Protein AF-E1PK80-F1 (afdb_monomer_lite)

Radius of gyration: 18.37 Å; chains: 1; bounding box: 45×36×47 Å

Sequence (185 aa):
MLDMSANFFAYFYRATPDAKPILFTLIHCILLLIFLAFFITGLLYCRKLSHKYTVDKQAKVIRRIDGVTNAVLLSVIIFLYTWYIYIGQFHDALPIYHCRFATIIFVILFALQRLNVYKKIRALEQWSVTVGSVGTWMAFVVPQPDNFLFPHVTNYTYVIGHLALLSIVFVYYSNGLVDQISVIG

Organism: Mageeibacillus indolicus (strain UPII9-5) (NCBI:txid699246)

Structure (mmCIF, N/CA/C/O backbone):
data_AF-E1PK80-F1
#
_entry.id   AF-E1PK80-F1
#
loop_
_atom_site.group_PDB
_atom_site.id
_atom_site.type_symbol
_atom_site.label_atom_id
_atom_site.label_alt_id
_atom_site.label_comp_id
_atom_site.label_asym_id
_atom_site.label_entity_id
_atom_site.label_seq_id
_atom_site.pdbx_PDB_ins_code
_atom_site.Cartn_x
_atom_site.Cartn_y
_atom_site.Cartn_z
_atom_site.occupancy
_atom_site.B_iso_or_equiv
_atom_site.auth_seq_id
_atom_site.auth_comp_id
_atom_site.auth_asym_id
_atom_site.auth_atom_id
_atom_site.pdbx_PDB_model_num
ATOM 1 N N . MET A 1 1 ? 19.253 -11.661 -24.989 1.00 44.66 1 MET A N 1
ATOM 2 C CA . MET A 1 1 ? 18.014 -12.251 -24.447 1.00 44.66 1 MET A CA 1
ATOM 3 C C . MET A 1 1 ? 18.440 -12.993 -23.188 1.00 44.66 1 MET A C 1
ATOM 5 O O . MET A 1 1 ? 19.210 -13.932 -23.314 1.00 44.66 1 MET A O 1
ATOM 9 N N . LEU A 1 2 ? 18.143 -12.473 -21.993 1.00 53.97 2 LEU A N 1
ATOM 10 C CA . LEU A 1 2 ? 18.506 -13.153 -20.743 1.00 53.97 2 LEU A CA 1
ATOM 11 C C . LEU A 1 2 ? 17.505 -14.292 -20.524 1.00 53.97 2 LEU A C 1
ATOM 13 O O . LEU A 1 2 ? 16.313 -14.023 -20.382 1.00 53.97 2 LEU A O 1
ATOM 17 N N . ASP A 1 3 ? 17.979 -15.538 -20.528 1.00 53.53 3 ASP A N 1
ATOM 18 C CA . ASP A 1 3 ? 17.149 -16.705 -20.234 1.00 53.53 3 ASP A CA 1
ATOM 19 C C . ASP A 1 3 ? 16.579 -16.610 -18.812 1.00 53.53 3 ASP A C 1
ATOM 21 O O . ASP A 1 3 ? 17.316 -16.445 -17.835 1.00 53.53 3 ASP A O 1
ATOM 25 N N . MET A 1 4 ? 15.255 -16.757 -18.687 1.00 55.28 4 MET A N 1
ATOM 26 C CA . MET A 1 4 ? 14.520 -16.737 -17.411 1.00 55.28 4 MET A CA 1
ATOM 27 C C . MET A 1 4 ? 15.051 -17.776 -16.399 1.00 55.28 4 MET A C 1
ATOM 29 O O . MET A 1 4 ? 14.845 -17.631 -15.195 1.00 55.28 4 MET A O 1
ATOM 33 N N . SER A 1 5 ? 15.745 -18.814 -16.879 1.00 56.84 5 SER A N 1
ATOM 34 C CA . SER A 1 5 ? 16.236 -19.955 -16.102 1.00 56.84 5 SER A CA 1
ATOM 35 C C . SER A 1 5 ? 17.620 -19.768 -15.470 1.00 56.84 5 SER A C 1
ATOM 37 O O . SER A 1 5 ? 17.945 -20.515 -14.552 1.00 56.84 5 SER A O 1
ATOM 39 N N . ALA A 1 6 ? 18.435 -18.798 -15.908 1.00 66.31 6 ALA A N 1
ATOM 40 C CA . ALA A 1 6 ? 19.830 -18.715 -15.464 1.00 66.31 6 ALA A CA 1
ATOM 41 C C . ALA A 1 6 ? 20.012 -17.968 -14.130 1.00 66.31 6 ALA A C 1
ATOM 43 O O . ALA A 1 6 ? 20.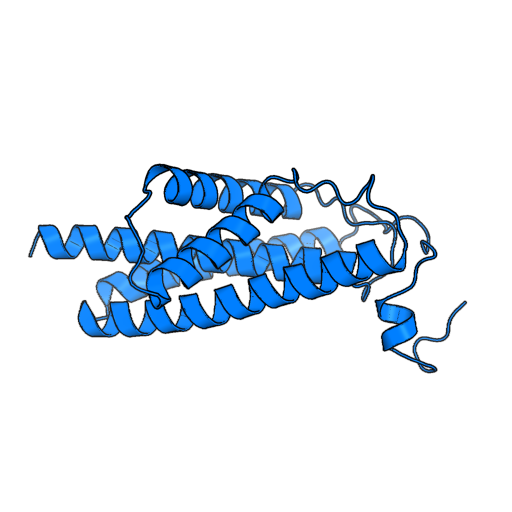881 -18.352 -13.359 1.00 66.31 6 ALA A O 1
ATOM 44 N N . ASN A 1 7 ? 19.204 -16.929 -13.847 1.00 81.19 7 ASN A N 1
ATOM 45 C CA . ASN A 1 7 ? 19.183 -16.189 -12.572 1.00 81.19 7 ASN A CA 1
ATOM 46 C C . ASN A 1 7 ? 17.908 -15.321 -12.445 1.00 81.19 7 ASN A C 1
ATOM 48 O O . ASN A 1 7 ? 17.878 -14.190 -12.935 1.00 81.19 7 ASN A O 1
ATOM 52 N N . PHE A 1 8 ? 16.871 -15.800 -11.742 1.00 82.88 8 PHE A N 1
ATOM 53 C CA . PHE A 1 8 ? 15.609 -15.055 -11.542 1.00 82.88 8 PHE A CA 1
ATOM 54 C C . PHE A 1 8 ? 15.829 -13.641 -10.986 1.00 82.88 8 PHE A C 1
ATOM 56 O O . PHE A 1 8 ? 15.213 -12.695 -11.464 1.00 82.88 8 PHE A O 1
ATOM 63 N N . PHE A 1 9 ? 16.737 -13.478 -10.017 1.00 83.31 9 PHE A N 1
ATOM 64 C CA . PHE A 1 9 ? 17.053 -12.167 -9.441 1.00 83.31 9 PHE A CA 1
ATOM 65 C C . PHE A 1 9 ? 17.602 -11.187 -10.480 1.00 83.31 9 PHE A C 1
ATOM 67 O O . PHE A 1 9 ? 17.180 -10.033 -10.505 1.00 83.31 9 PHE A O 1
ATOM 74 N N . ALA A 1 10 ? 18.486 -11.650 -11.367 1.00 83.56 10 ALA A N 1
ATOM 75 C CA . ALA A 1 10 ? 19.038 -10.823 -12.436 1.00 83.56 10 ALA A CA 1
ATOM 76 C C . ALA A 1 10 ? 17.958 -10.433 -13.455 1.00 83.56 10 ALA A C 1
ATOM 78 O O . ALA A 1 10 ? 17.941 -9.301 -13.928 1.00 83.56 10 ALA A O 1
ATOM 79 N N . TYR A 1 11 ? 17.019 -11.340 -13.744 1.00 83.69 11 TYR A N 1
ATOM 80 C CA . TYR A 1 11 ? 15.859 -11.019 -14.569 1.00 83.69 11 TYR A CA 1
ATOM 81 C C . TYR A 1 11 ? 14.943 -10.006 -13.863 1.00 83.69 11 TYR A C 1
ATOM 83 O O . TYR A 1 11 ? 14.586 -8.993 -14.452 1.00 83.69 11 TYR A O 1
ATOM 91 N N . PHE A 1 12 ? 14.609 -10.207 -12.588 1.00 86.88 12 PHE A N 1
ATOM 92 C CA . PHE A 1 12 ? 13.693 -9.354 -11.821 1.00 86.88 12 PHE A CA 1
ATOM 93 C C . PHE A 1 12 ? 14.208 -7.917 -11.601 1.00 86.88 12 PHE A C 1
ATOM 95 O O . PHE A 1 12 ? 13.394 -6.993 -11.597 1.00 86.88 12 PHE A O 1
ATOM 102 N N . TYR A 1 13 ? 15.529 -7.728 -11.463 1.00 88.50 13 TYR A N 1
ATOM 103 C CA . TYR A 1 13 ? 16.212 -6.439 -11.224 1.00 88.50 13 TYR A CA 1
ATOM 104 C C . TYR A 1 13 ? 16.924 -5.851 -12.455 1.00 88.50 13 TYR A C 1
ATOM 106 O O . TYR A 1 13 ? 17.778 -4.973 -12.322 1.00 88.50 13 TYR A O 1
ATOM 114 N N . ARG A 1 14 ? 16.622 -6.338 -13.658 1.00 88.00 14 ARG A N 1
ATOM 115 C CA . ARG A 1 14 ? 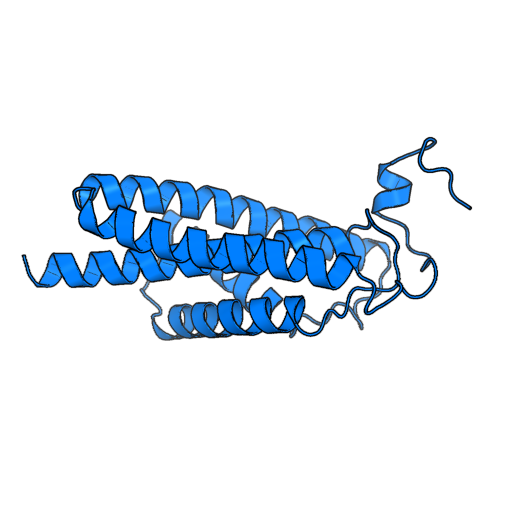17.308 -5.893 -14.880 1.00 88.00 14 ARG A CA 1
ATOM 116 C C . ARG A 1 14 ? 17.181 -4.382 -15.122 1.00 88.00 14 ARG A C 1
ATOM 118 O O . ARG A 1 14 ? 16.199 -3.752 -14.748 1.00 88.00 14 ARG A O 1
ATOM 125 N N . ALA A 1 15 ? 18.190 -3.814 -15.780 1.00 84.19 15 ALA A N 1
ATOM 126 C CA . ALA A 1 15 ? 18.254 -2.380 -16.073 1.00 84.19 15 ALA A CA 1
ATOM 127 C C . ALA A 1 15 ? 17.856 -2.019 -17.509 1.00 84.19 15 ALA A C 1
ATOM 129 O O . ALA A 1 15 ? 17.478 -0.884 -17.789 1.00 84.19 15 ALA A O 1
ATOM 130 N N . THR A 1 16 ? 17.940 -2.977 -18.431 1.00 81.31 16 THR A N 1
ATOM 131 C CA . THR A 1 16 ? 17.629 -2.756 -19.844 1.00 81.31 16 THR A CA 1
ATOM 132 C C . THR A 1 16 ? 16.128 -2.928 -20.095 1.00 81.31 16 THR A C 1
ATOM 134 O O . THR A 1 16 ? 15.602 -3.994 -19.766 1.00 81.31 16 THR A O 1
ATOM 137 N N . PRO A 1 17 ? 15.437 -1.934 -20.680 1.00 80.06 17 PRO A N 1
ATOM 138 C CA .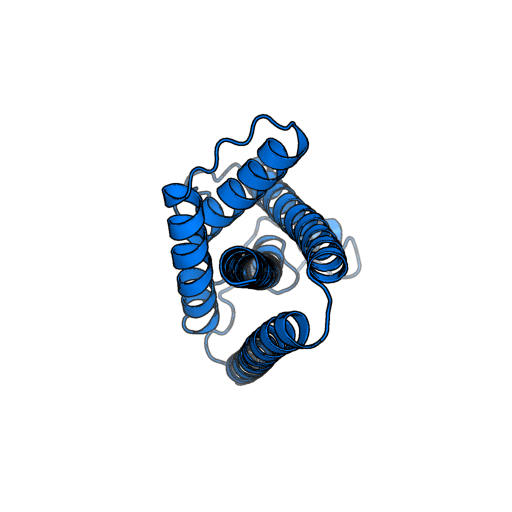 PRO A 1 17 ? 14.022 -2.052 -21.018 1.00 80.06 17 PRO A CA 1
ATOM 139 C C . PRO A 1 17 ? 13.806 -3.053 -22.165 1.00 80.06 17 PRO A C 1
ATOM 141 O O . PRO A 1 17 ? 14.579 -3.088 -23.120 1.00 80.06 17 PRO A O 1
ATOM 144 N N . ASP A 1 18 ? 12.734 -3.846 -22.092 1.00 72.69 18 ASP A N 1
ATOM 145 C CA . ASP A 1 18 ? 12.492 -4.997 -22.987 1.00 72.69 18 ASP A CA 1
ATOM 146 C C . ASP A 1 18 ? 11.604 -4.683 -24.209 1.00 72.69 18 ASP A C 1
ATOM 148 O O . ASP A 1 18 ? 11.220 -5.595 -24.933 1.00 72.69 18 ASP A O 1
ATOM 152 N N . ALA A 1 19 ? 11.307 -3.405 -24.465 1.00 67.00 19 ALA A N 1
ATOM 153 C CA . ALA A 1 19 ? 10.238 -2.875 -25.330 1.00 67.00 19 ALA A CA 1
ATOM 154 C C . ALA A 1 19 ? 8.900 -2.643 -24.603 1.00 67.00 19 ALA A C 1
ATOM 156 O O . ALA A 1 19 ? 8.637 -3.179 -23.526 1.00 67.00 19 ALA A O 1
ATOM 157 N N . LYS A 1 20 ? 8.076 -1.752 -25.178 1.00 62.84 20 LYS A N 1
ATOM 158 C CA . LYS A 1 20 ? 6.816 -1.298 -24.573 1.00 62.84 20 LYS A CA 1
ATOM 159 C C . LYS A 1 20 ? 5.891 -2.495 -24.320 1.00 62.84 20 LYS A C 1
ATOM 161 O O . LYS A 1 20 ? 5.593 -3.216 -25.276 1.00 62.84 20 LYS A O 1
ATOM 166 N N . PRO A 1 21 ? 5.389 -2.697 -23.088 1.00 58.88 21 PRO A N 1
ATOM 167 C CA . PRO A 1 21 ? 4.335 -3.671 -22.857 1.00 58.88 21 PRO A CA 1
ATOM 168 C C . PRO A 1 21 ? 3.134 -3.306 -23.733 1.00 58.88 21 PRO A C 1
ATOM 170 O O . PRO A 1 21 ? 2.809 -2.127 -23.894 1.00 58.88 21 PRO A O 1
ATOM 173 N N . ILE A 1 22 ? 2.497 -4.316 -24.329 1.00 55.94 22 ILE A N 1
ATOM 174 C CA . ILE A 1 22 ? 1.333 -4.143 -25.204 1.00 55.94 22 ILE A CA 1
ATOM 175 C C . ILE A 1 22 ? 0.168 -3.626 -24.348 1.00 55.94 22 ILE A C 1
ATOM 177 O O . ILE A 1 22 ? -0.590 -4.386 -23.739 1.00 55.94 22 ILE A O 1
ATOM 181 N N . LEU A 1 23 ? 0.081 -2.302 -24.258 1.00 55.16 23 LEU A N 1
ATOM 182 C CA . LEU A 1 23 ? -0.968 -1.553 -23.584 1.00 55.16 23 LEU A CA 1
ATOM 183 C C . LEU A 1 23 ? -2.303 -1.856 -24.283 1.00 55.16 23 LEU A C 1
ATOM 185 O O . LEU A 1 23 ? -2.363 -1.805 -25.506 1.00 55.16 23 LEU A O 1
ATOM 189 N N . PHE A 1 24 ? -3.357 -2.165 -23.519 1.00 56.84 24 PHE A N 1
ATOM 190 C CA . PHE A 1 24 ? -4.710 -2.480 -24.024 1.00 56.84 24 PHE A CA 1
ATOM 191 C C . PHE A 1 24 ? -4.886 -3.818 -24.775 1.00 56.84 24 PHE A C 1
ATOM 193 O O . PHE A 1 24 ? -5.552 -3.899 -25.802 1.00 56.84 24 PHE A O 1
ATOM 200 N N . THR A 1 25 ? -4.364 -4.914 -24.220 1.00 68.94 25 THR A N 1
ATOM 201 C CA . THR A 1 25 ? -4.740 -6.280 -24.654 1.00 68.94 25 THR A CA 1
ATOM 202 C C . THR A 1 25 ? -5.929 -6.807 -23.830 1.00 68.94 25 THR A C 1
ATOM 204 O O . THR A 1 25 ? -6.172 -6.312 -22.732 1.00 68.94 25 THR A O 1
ATOM 207 N N . LEU A 1 26 ? -6.624 -7.863 -24.284 1.00 74.38 26 LEU A N 1
ATOM 208 C CA . LEU A 1 26 ? -7.650 -8.621 -23.531 1.00 74.38 26 LEU A CA 1
ATOM 209 C C . LEU A 1 26 ? -7.266 -8.894 -22.056 1.00 74.38 26 LEU A C 1
ATOM 211 O O . LEU A 1 26 ? -8.111 -8.872 -21.164 1.00 74.38 26 LEU A O 1
ATOM 215 N N . ILE A 1 27 ? -5.969 -9.082 -21.794 1.00 77.44 27 ILE A N 1
ATOM 216 C CA . ILE A 1 27 ? -5.380 -9.258 -20.459 1.00 77.44 27 ILE A CA 1
ATOM 217 C C . ILE A 1 27 ? -5.696 -8.077 -19.529 1.00 77.44 27 ILE A C 1
ATOM 219 O O . ILE A 1 27 ? -6.005 -8.283 -18.359 1.00 77.44 27 ILE A O 1
ATOM 223 N N . HIS A 1 28 ? -5.665 -6.843 -20.032 1.00 79.44 28 HIS A N 1
ATOM 224 C CA . HIS A 1 28 ? -5.986 -5.656 -19.245 1.00 79.44 28 HIS A CA 1
ATOM 225 C C . HIS A 1 28 ? -7.451 -5.652 -18.791 1.00 79.44 28 HIS A C 1
ATOM 227 O O . HIS A 1 28 ? -7.727 -5.402 -17.619 1.00 79.44 28 HIS A O 1
ATOM 233 N N . CYS A 1 29 ? -8.382 -6.013 -19.680 1.00 82.62 29 CYS A N 1
ATOM 234 C CA . CYS A 1 29 ? -9.798 -6.148 -19.334 1.00 82.62 29 CYS A CA 1
ATOM 235 C C . CYS A 1 29 ? -10.014 -7.226 -18.262 1.00 82.62 29 CYS A C 1
ATOM 237 O O . CYS A 1 29 ? -10.774 -7.013 -17.321 1.00 82.62 29 CYS A O 1
ATOM 239 N N . ILE A 1 30 ? -9.306 -8.357 -18.357 1.00 84.31 30 ILE A N 1
ATOM 240 C CA . ILE A 1 30 ? -9.356 -9.417 -17.340 1.00 84.31 30 ILE A CA 1
ATOM 241 C C . ILE A 1 30 ? -8.824 -8.904 -15.991 1.00 84.31 30 ILE A C 1
ATOM 243 O O . ILE A 1 30 ? -9.470 -9.106 -14.964 1.00 84.31 30 ILE A O 1
ATOM 247 N N . LEU A 1 31 ? -7.690 -8.195 -15.978 1.00 82.69 31 LEU A N 1
ATOM 248 C CA . LEU A 1 31 ? -7.124 -7.608 -14.757 1.00 82.69 31 LEU A CA 1
ATOM 249 C C . LEU A 1 31 ? -8.058 -6.567 -14.125 1.00 82.69 31 LEU A C 1
ATOM 251 O O . LEU A 1 31 ? -8.200 -6.547 -12.904 1.00 82.69 31 LEU A O 1
ATOM 255 N N . LEU A 1 32 ? -8.736 -5.754 -14.936 1.00 85.81 32 LEU A N 1
ATOM 256 C CA . LEU A 1 32 ? -9.749 -4.802 -14.478 1.00 85.81 32 LEU A CA 1
ATOM 257 C C . LEU A 1 32 ? -10.947 -5.494 -13.820 1.00 85.81 32 LEU A C 1
ATOM 259 O O . LEU A 1 32 ? -11.404 -5.054 -12.767 1.00 85.81 32 LEU A O 1
ATOM 263 N N . LEU A 1 33 ? -11.436 -6.594 -14.397 1.00 88.56 33 LEU A N 1
ATOM 264 C CA . LEU A 1 33 ? -12.526 -7.375 -13.806 1.00 88.56 33 LEU A CA 1
ATOM 265 C C . LEU A 1 33 ? -12.112 -8.010 -12.474 1.00 88.56 33 LEU A C 1
ATOM 267 O O . LEU A 1 33 ? -12.877 -7.966 -11.511 1.00 88.56 33 LEU A O 1
ATOM 271 N N . ILE A 1 34 ? -10.890 -8.546 -12.391 1.00 88.88 34 ILE A N 1
ATOM 272 C CA . ILE A 1 34 ? -10.328 -9.086 -11.143 1.00 88.88 34 ILE A CA 1
ATOM 273 C C . ILE A 1 34 ? -10.209 -7.979 -10.089 1.00 88.88 34 ILE A C 1
ATOM 275 O O . ILE A 1 34 ? -10.606 -8.175 -8.939 1.00 88.88 34 ILE A O 1
ATOM 279 N N . PHE A 1 35 ? -9.710 -6.804 -10.476 1.00 88.31 35 PHE A N 1
ATOM 280 C CA . PHE A 1 35 ? -9.607 -5.645 -9.595 1.00 88.31 35 PHE A CA 1
ATOM 281 C C . PHE A 1 35 ? -10.981 -5.192 -9.081 1.00 88.31 35 PHE A C 1
ATOM 283 O O . PHE A 1 35 ? -11.152 -4.990 -7.878 1.00 88.31 35 PHE A O 1
ATOM 290 N N . LEU A 1 36 ? -11.984 -5.101 -9.957 1.00 89.25 36 LEU A N 1
ATOM 291 C CA . LEU A 1 36 ? -13.348 -4.731 -9.580 1.00 89.25 36 LEU A CA 1
ATOM 292 C C . LEU A 1 36 ? -13.965 -5.756 -8.619 1.00 89.25 36 LEU A C 1
ATOM 294 O O . LEU A 1 36 ? -14.565 -5.376 -7.613 1.00 89.25 36 LEU A O 1
ATOM 298 N N . ALA A 1 37 ? -13.781 -7.051 -8.885 1.00 90.50 37 ALA A N 1
ATOM 299 C CA . ALA A 1 37 ? -14.236 -8.116 -7.998 1.00 90.50 37 ALA A CA 1
ATOM 300 C C . ALA A 1 37 ? -13.571 -8.021 -6.614 1.00 90.50 37 ALA A C 1
ATOM 302 O O . ALA A 1 37 ? -14.255 -8.140 -5.593 1.00 90.50 37 ALA A O 1
ATOM 303 N N . PHE A 1 38 ? -12.264 -7.743 -6.562 1.00 89.56 38 PHE A N 1
ATOM 304 C CA . PHE A 1 38 ? -11.536 -7.509 -5.314 1.00 89.56 38 PHE A CA 1
ATOM 305 C C . PHE A 1 38 ? -12.067 -6.280 -4.563 1.00 89.56 38 PHE A C 1
ATOM 307 O O . PHE A 1 38 ? -12.330 -6.364 -3.363 1.00 89.56 38 PHE A O 1
ATOM 314 N N . PHE A 1 39 ? -12.305 -5.168 -5.264 1.00 89.00 39 PHE A N 1
ATOM 315 C CA . PHE A 1 39 ? -12.848 -3.942 -4.682 1.00 89.00 39 PHE A CA 1
ATOM 316 C C . PHE A 1 39 ? -14.240 -4.158 -4.067 1.00 89.00 39 PHE A C 1
ATOM 318 O O . PHE A 1 39 ? -14.465 -3.820 -2.903 1.00 89.00 39 PHE A O 1
ATOM 325 N N . ILE A 1 40 ? -15.164 -4.780 -4.811 1.00 89.94 40 ILE A N 1
ATOM 326 C CA . ILE A 1 40 ? -16.522 -5.086 -4.332 1.00 89.94 40 ILE A CA 1
ATOM 327 C C . ILE A 1 40 ? -16.461 -6.031 -3.128 1.00 89.94 40 ILE A C 1
ATOM 329 O O . ILE A 1 40 ? -17.115 -5.789 -2.111 1.00 89.94 40 ILE A O 1
ATOM 333 N N . THR A 1 41 ? -15.644 -7.083 -3.208 1.00 89.81 41 THR A N 1
ATOM 334 C CA . THR A 1 41 ? -15.479 -8.045 -2.109 1.00 89.81 41 THR A CA 1
ATOM 335 C C . THR A 1 41 ? -14.917 -7.371 -0.859 1.00 89.81 41 THR A C 1
ATOM 337 O O . THR A 1 41 ? -15.399 -7.640 0.241 1.00 89.81 41 THR A O 1
ATOM 340 N N . GLY A 1 42 ? -13.959 -6.452 -1.011 1.00 87.12 42 GLY A N 1
ATOM 341 C CA . GLY A 1 42 ? -13.419 -5.637 0.077 1.00 87.12 42 GLY A CA 1
ATOM 342 C C . GLY A 1 42 ? -14.492 -4.793 0.765 1.00 87.12 42 GLY A C 1
ATOM 343 O O . GLY A 1 42 ? -14.633 -4.861 1.985 1.00 87.12 42 GLY A O 1
ATOM 344 N N . LEU A 1 43 ? -15.329 -4.085 -0.002 1.00 87.19 43 LEU A N 1
ATOM 345 C CA . LEU A 1 43 ? -16.447 -3.306 0.548 1.00 87.19 43 LEU A CA 1
ATOM 346 C C . LEU A 1 43 ? -17.455 -4.179 1.308 1.00 87.19 43 LEU A C 1
ATOM 348 O O . LEU A 1 43 ? -17.862 -3.839 2.423 1.00 87.19 43 LEU A O 1
ATOM 352 N N . LEU A 1 44 ? -17.850 -5.317 0.732 1.00 89.69 44 LEU A N 1
ATOM 353 C CA . LEU A 1 44 ? -18.756 -6.265 1.384 1.00 89.69 44 LEU A CA 1
ATOM 354 C C . LEU A 1 44 ? -18.139 -6.840 2.660 1.00 89.69 44 LEU A C 1
ATOM 356 O O . LEU A 1 44 ? -18.831 -6.983 3.670 1.00 89.69 44 LEU A O 1
ATOM 360 N N . TYR A 1 45 ? -16.838 -7.129 2.640 1.00 88.50 45 TYR A N 1
ATOM 361 C CA . TYR A 1 45 ? -16.101 -7.585 3.809 1.00 88.50 45 TYR A CA 1
ATOM 362 C C . TYR A 1 45 ? -16.099 -6.528 4.918 1.00 88.50 45 TYR A C 1
ATOM 364 O O . TYR A 1 45 ? -16.446 -6.866 6.048 1.00 88.50 45 TYR A O 1
ATOM 372 N N . CYS A 1 46 ? -15.818 -5.257 4.613 1.00 83.94 46 CYS A N 1
ATOM 373 C CA . CYS A 1 46 ? -15.878 -4.155 5.580 1.00 83.94 46 CYS A CA 1
ATOM 374 C C . CYS A 1 46 ? -17.266 -4.027 6.227 1.00 83.94 46 CYS A C 1
ATOM 376 O O . CYS A 1 46 ? -17.377 -3.950 7.452 1.00 83.94 46 CYS A O 1
ATOM 378 N N . ARG A 1 47 ? -18.341 -4.076 5.426 1.00 84.31 47 ARG A N 1
ATOM 379 C CA . ARG A 1 47 ? -19.723 -4.021 5.941 1.00 84.31 47 ARG A CA 1
ATOM 380 C C . ARG A 1 47 ? -20.056 -5.226 6.817 1.00 84.31 47 ARG A C 1
ATOM 382 O O . ARG A 1 47 ? -20.620 -5.076 7.898 1.00 84.31 47 ARG A O 1
ATOM 389 N N . LYS A 1 48 ? -19.677 -6.428 6.376 1.00 86.25 48 LYS A N 1
ATOM 390 C CA . LYS A 1 48 ? -19.876 -7.668 7.137 1.00 86.25 48 LYS A CA 1
ATOM 391 C C . LYS A 1 48 ? -19.100 -7.649 8.450 1.00 86.25 48 LYS A C 1
ATOM 393 O O . LYS A 1 48 ? -19.617 -8.121 9.459 1.00 86.25 48 LYS A O 1
ATOM 398 N N . LEU A 1 49 ? -17.883 -7.106 8.442 1.00 84.44 49 LEU A N 1
ATOM 399 C CA . LEU A 1 49 ? -17.056 -6.955 9.631 1.00 84.44 49 LEU A CA 1
ATOM 400 C C . LEU A 1 49 ? -17.761 -6.071 10.670 1.00 84.44 49 LEU A C 1
ATOM 402 O O . LEU A 1 49 ? -17.836 -6.458 11.831 1.00 84.44 49 LEU A O 1
ATOM 406 N N . SER A 1 50 ? -18.331 -4.950 10.218 1.00 81.06 50 SER A N 1
ATOM 407 C CA . SER A 1 50 ? -19.060 -3.991 11.054 1.00 81.06 50 SER A CA 1
ATOM 408 C C . SER A 1 50 ? -20.341 -4.558 11.677 1.00 81.06 50 SER A C 1
ATOM 410 O O . SER A 1 50 ? -20.633 -4.237 12.820 1.00 81.06 50 SER A O 1
ATOM 412 N N . HIS A 1 51 ? -21.099 -5.402 10.969 1.00 78.62 51 HIS A N 1
ATOM 413 C CA . HIS A 1 51 ? -22.369 -5.934 11.491 1.00 78.62 51 HIS A CA 1
ATOM 414 C C . HIS A 1 51 ? -22.204 -7.224 12.315 1.00 78.62 51 HIS A C 1
ATOM 416 O O . HIS A 1 51 ? -23.040 -7.549 13.155 1.00 78.62 51 HIS A O 1
ATOM 422 N N . LYS A 1 52 ? -21.174 -8.032 12.037 1.00 81.19 52 LYS A N 1
ATOM 423 C CA . LYS A 1 52 ? -21.054 -9.387 12.602 1.00 81.19 52 LYS A CA 1
ATOM 424 C C . LYS A 1 52 ? -20.224 -9.454 13.883 1.00 81.19 52 LYS A C 1
ATOM 426 O O . LYS A 1 52 ? -20.410 -10.384 14.668 1.00 81.19 52 LYS A O 1
ATOM 431 N N . TYR A 1 53 ? -19.257 -8.560 14.062 1.00 82.88 53 TYR A N 1
ATOM 432 C CA . TYR A 1 53 ? -18.291 -8.649 15.155 1.00 82.88 53 TYR A CA 1
ATOM 433 C C . TYR A 1 53 ? -18.540 -7.591 16.225 1.00 82.88 53 TYR A C 1
ATOM 435 O O . TYR A 1 53 ? -18.940 -6.475 15.926 1.00 82.88 53 TYR A O 1
ATOM 443 N N . THR A 1 54 ? -18.249 -7.948 17.478 1.00 84.38 54 THR A N 1
ATOM 444 C CA . THR A 1 54 ? -18.152 -6.975 18.570 1.00 84.38 54 THR A CA 1
ATOM 445 C C . THR A 1 54 ? -16.988 -6.018 18.320 1.00 84.38 54 THR A C 1
ATOM 447 O O . THR A 1 54 ? -16.005 -6.396 17.669 1.00 84.38 54 THR A O 1
ATOM 450 N N . VAL A 1 55 ? -17.067 -4.807 18.878 1.00 82.25 55 VAL A N 1
ATOM 451 C CA . VAL A 1 55 ? -16.061 -3.742 18.711 1.00 82.25 55 VAL A CA 1
ATOM 452 C C . VAL A 1 55 ? -14.640 -4.245 19.005 1.00 82.25 55 VAL A C 1
ATOM 454 O O . VAL A 1 55 ? -13.735 -4.062 18.189 1.00 82.25 55 VAL A O 1
ATOM 457 N N . ASP A 1 56 ? -14.443 -4.998 20.093 1.00 83.38 56 ASP A N 1
ATOM 458 C CA . ASP A 1 56 ? -13.126 -5.539 20.467 1.00 83.38 56 ASP A CA 1
ATOM 459 C C . ASP A 1 56 ? -12.567 -6.533 19.445 1.00 83.38 56 ASP A C 1
ATOM 461 O O . ASP A 1 56 ? -11.376 -6.527 19.098 1.00 83.38 56 ASP A O 1
ATOM 465 N N . LYS A 1 57 ? -13.434 -7.417 18.942 1.00 85.94 57 LYS A N 1
ATOM 466 C CA . LYS A 1 57 ? -13.049 -8.443 17.972 1.00 85.94 57 LYS A CA 1
ATOM 467 C C . LYS A 1 57 ? -12.774 -7.814 16.611 1.00 85.94 57 LYS A C 1
ATOM 469 O O . LYS A 1 57 ? -11.806 -8.203 15.955 1.00 85.94 57 LYS A O 1
ATOM 474 N N . GLN A 1 58 ? -13.563 -6.816 16.229 1.00 83.75 58 GLN A N 1
ATOM 475 C CA . GLN A 1 58 ? -13.356 -6.016 15.031 1.00 83.75 58 GLN A CA 1
ATOM 476 C C . GLN A 1 58 ? -12.011 -5.285 15.080 1.00 83.75 58 GLN A C 1
ATOM 478 O O . GLN A 1 58 ? -11.200 -5.455 14.169 1.00 83.75 58 GLN A O 1
ATOM 483 N N . ALA A 1 59 ? -11.711 -4.578 16.173 1.00 83.75 59 ALA A N 1
ATOM 484 C CA . ALA A 1 59 ? -10.442 -3.875 16.353 1.00 83.75 59 ALA A CA 1
ATOM 485 C C . ALA A 1 59 ? -9.235 -4.826 16.262 1.00 83.75 59 ALA A C 1
ATOM 487 O O . ALA A 1 59 ? -8.213 -4.496 15.660 1.00 83.75 59 ALA A O 1
ATOM 488 N N . LYS A 1 60 ? -9.343 -6.050 16.800 1.00 88.12 60 LYS A N 1
ATOM 489 C CA . LYS A 1 60 ? -8.279 -7.063 16.693 1.00 88.12 60 LYS A CA 1
ATOM 490 C C . LYS A 1 60 ? -8.050 -7.528 15.254 1.00 88.12 60 LYS A C 1
ATOM 492 O O . LYS A 1 60 ? -6.897 -7.714 14.866 1.00 88.12 60 LYS A O 1
ATOM 497 N N . VAL A 1 61 ? -9.116 -7.733 14.479 1.00 89.06 61 VAL A N 1
ATOM 498 C CA . VAL A 1 61 ? -9.017 -8.110 13.060 1.00 89.06 61 VAL A CA 1
ATOM 499 C C . VAL A 1 61 ? -8.416 -6.967 12.249 1.00 89.06 61 VAL A C 1
ATOM 501 O O . VAL A 1 61 ? -7.460 -7.200 11.512 1.00 89.06 61 VAL A O 1
ATOM 504 N N . ILE A 1 62 ? -8.903 -5.738 12.441 1.00 89.00 62 ILE A N 1
ATOM 505 C CA . ILE A 1 62 ? -8.398 -4.570 11.717 1.00 89.00 62 ILE A CA 1
ATOM 506 C C . ILE A 1 62 ? -6.909 -4.362 12.000 1.00 89.00 62 ILE A C 1
ATOM 508 O O . ILE A 1 62 ? -6.133 -4.296 11.056 1.00 89.00 62 ILE A O 1
ATOM 512 N N . ARG A 1 63 ? -6.473 -4.394 13.268 1.00 88.31 63 ARG A N 1
ATOM 513 C CA . ARG A 1 63 ? -5.046 -4.269 13.630 1.00 88.31 63 ARG A CA 1
ATOM 514 C C . ARG A 1 63 ? -4.148 -5.332 12.990 1.00 88.31 63 ARG A C 1
ATOM 516 O O . ARG A 1 63 ? -2.973 -5.072 12.741 1.00 88.31 63 ARG A O 1
ATOM 523 N N . ARG A 1 64 ? -4.662 -6.547 12.757 1.00 90.56 64 ARG A N 1
ATOM 524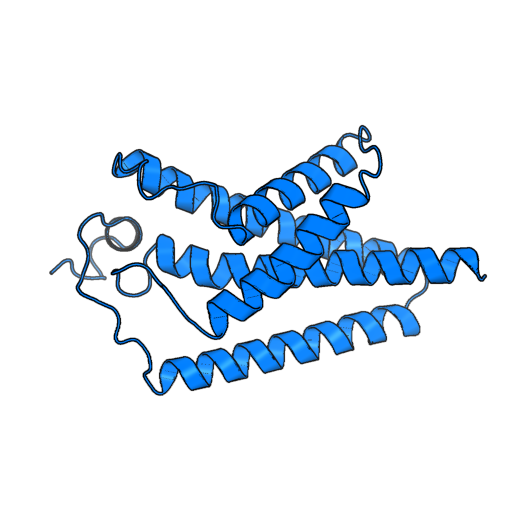 C CA . ARG A 1 64 ? -3.904 -7.607 12.070 1.00 90.56 64 ARG A CA 1
ATOM 525 C C . ARG A 1 64 ? -3.758 -7.310 10.582 1.00 90.56 64 ARG A C 1
ATOM 527 O O . ARG A 1 64 ? -2.647 -7.394 10.071 1.00 90.56 64 ARG A O 1
ATOM 534 N N . ILE A 1 65 ? -4.858 -6.962 9.914 1.00 91.88 65 ILE A N 1
ATOM 535 C CA . ILE A 1 65 ? -4.852 -6.633 8.482 1.00 91.88 65 ILE A CA 1
ATOM 536 C C . ILE A 1 65 ? -3.985 -5.396 8.237 1.00 91.88 65 ILE A C 1
ATOM 538 O O . ILE A 1 65 ? -3.156 -5.407 7.334 1.00 91.88 65 ILE A O 1
ATOM 542 N N . ASP A 1 66 ? -4.119 -4.379 9.083 1.00 91.69 66 ASP A N 1
ATOM 543 C CA . ASP A 1 66 ? -3.311 -3.162 9.080 1.00 91.69 66 ASP A CA 1
ATOM 544 C C . ASP A 1 66 ? -1.807 -3.466 9.162 1.00 91.69 66 ASP A C 1
ATOM 546 O O . ASP A 1 66 ? -1.033 -3.031 8.312 1.00 91.69 66 ASP A O 1
ATOM 550 N N . GLY A 1 67 ? -1.391 -4.303 10.119 1.00 92.19 67 GLY A N 1
ATOM 551 C CA . GLY A 1 67 ? 0.015 -4.685 10.269 1.00 92.19 67 GLY A CA 1
ATOM 552 C C . GLY A 1 67 ? 0.573 -5.474 9.084 1.00 92.19 67 GLY A C 1
ATOM 553 O O . GLY A 1 67 ? 1.672 -5.179 8.620 1.00 92.19 67 GLY A O 1
ATOM 554 N N . VAL A 1 68 ? -0.181 -6.448 8.563 1.00 94.62 68 VAL A N 1
ATOM 555 C CA . VAL A 1 68 ? 0.240 -7.224 7.382 1.00 94.62 68 VAL A CA 1
ATOM 556 C C . VAL A 1 68 ? 0.327 -6.326 6.151 1.00 94.62 68 VAL A C 1
ATOM 558 O O . VAL A 1 68 ? 1.305 -6.388 5.410 1.00 94.62 68 VAL A O 1
ATOM 561 N N . THR A 1 69 ? -0.661 -5.455 5.948 1.00 94.12 69 THR A N 1
ATOM 562 C CA . THR A 1 69 ? -0.707 -4.571 4.780 1.00 94.12 69 THR A CA 1
ATOM 563 C C . THR A 1 69 ? 0.432 -3.557 4.815 1.00 94.12 69 THR A C 1
ATOM 565 O O . THR A 1 69 ? 1.124 -3.399 3.814 1.00 94.12 69 THR A O 1
ATOM 568 N N . ASN A 1 70 ? 0.707 -2.935 5.966 1.00 94.25 70 ASN A N 1
ATOM 569 C CA . ASN A 1 70 ? 1.849 -2.028 6.112 1.00 94.25 70 ASN A CA 1
ATOM 570 C C . ASN A 1 70 ? 3.197 -2.733 5.914 1.00 94.25 70 ASN A C 1
ATOM 572 O O . ASN A 1 70 ? 4.102 -2.142 5.328 1.00 94.25 70 ASN A O 1
ATOM 576 N N . ALA A 1 71 ? 3.335 -3.999 6.321 1.00 94.81 71 ALA A N 1
ATOM 577 C CA . ALA A 1 71 ? 4.537 -4.781 6.027 1.00 94.81 71 ALA A CA 1
ATOM 578 C C . ALA A 1 71 ? 4.721 -5.006 4.514 1.00 94.81 71 ALA A C 1
ATOM 580 O O . ALA A 1 71 ? 5.829 -4.855 3.996 1.00 94.81 71 ALA A O 1
ATOM 581 N N . VAL A 1 72 ? 3.637 -5.298 3.785 1.00 95.38 72 VAL A N 1
ATOM 582 C CA . VAL A 1 72 ? 3.669 -5.409 2.317 1.00 95.38 72 VAL A CA 1
ATOM 583 C C . VAL A 1 72 ? 4.023 -4.064 1.678 1.00 95.38 72 VAL A C 1
ATOM 585 O O . VAL A 1 72 ? 4.926 -4.019 0.845 1.00 95.38 72 VAL A O 1
ATOM 588 N N . LEU A 1 73 ? 3.390 -2.963 2.094 1.00 94.56 73 LEU A N 1
ATOM 589 C CA . LEU A 1 73 ? 3.687 -1.613 1.591 1.00 94.56 73 LEU A CA 1
ATOM 590 C C . LEU A 1 73 ? 5.157 -1.231 1.819 1.00 94.56 73 LEU A C 1
ATOM 592 O O . LEU A 1 73 ? 5.804 -0.710 0.913 1.00 94.56 73 LEU A O 1
ATOM 596 N N . LEU A 1 74 ? 5.711 -1.554 2.990 1.00 94.81 74 LEU A N 1
ATOM 597 C CA . LEU A 1 74 ? 7.126 -1.345 3.283 1.00 94.81 74 LEU A CA 1
ATOM 598 C C . LEU A 1 74 ? 8.026 -2.179 2.360 1.00 94.81 74 LEU A C 1
ATOM 600 O O . LEU A 1 74 ? 8.998 -1.650 1.828 1.00 94.81 74 LEU A O 1
ATOM 604 N N . SER A 1 75 ? 7.693 -3.450 2.111 1.00 93.88 75 SER A N 1
ATOM 605 C CA . SER A 1 75 ? 8.459 -4.293 1.178 1.00 93.88 75 SER A CA 1
ATOM 606 C C . SER A 1 75 ? 8.443 -3.750 -0.255 1.00 93.88 75 SER A C 1
ATOM 608 O O . SER A 1 75 ? 9.466 -3.764 -0.935 1.00 93.88 75 SER A O 1
ATOM 610 N N . VAL A 1 76 ? 7.302 -3.205 -0.691 1.00 93.06 76 VAL A N 1
ATOM 611 C CA . VAL A 1 76 ? 7.128 -2.574 -2.005 1.00 93.06 76 VAL A CA 1
ATOM 612 C C . VAL A 1 76 ? 8.024 -1.346 -2.133 1.00 93.06 76 VAL A C 1
ATOM 614 O O . VAL A 1 76 ? 8.711 -1.207 -3.143 1.00 93.06 76 VAL A O 1
ATOM 617 N N . ILE A 1 77 ? 8.058 -0.492 -1.102 1.00 91.44 77 ILE A N 1
ATOM 618 C CA . ILE A 1 77 ? 8.972 0.656 -1.033 1.00 91.44 77 ILE A CA 1
ATOM 619 C C . ILE A 1 77 ? 10.415 0.157 -1.129 1.00 91.44 77 ILE A C 1
ATOM 621 O O . ILE A 1 77 ? 11.143 0.592 -2.014 1.00 91.44 77 ILE A O 1
ATOM 625 N N . ILE A 1 78 ? 10.823 -0.783 -0.272 1.00 92.12 78 ILE A N 1
ATOM 626 C CA . ILE A 1 78 ? 12.207 -1.269 -0.236 1.00 92.12 78 ILE A CA 1
ATOM 627 C C . ILE A 1 78 ? 12.636 -1.767 -1.615 1.00 92.12 78 ILE A C 1
ATOM 629 O O . ILE A 1 78 ? 13.607 -1.239 -2.144 1.00 92.12 78 ILE A O 1
ATOM 633 N N . PHE A 1 79 ? 11.893 -2.695 -2.228 1.00 91.50 79 PHE A N 1
ATOM 634 C CA . PHE A 1 79 ? 12.269 -3.270 -3.523 1.00 91.50 79 PHE A CA 1
ATOM 635 C C . PHE A 1 79 ? 12.371 -2.230 -4.639 1.00 91.50 79 PHE A C 1
ATOM 637 O O . PHE A 1 79 ? 13.305 -2.257 -5.443 1.00 91.50 79 PHE A O 1
ATOM 644 N N . LEU A 1 80 ? 11.425 -1.295 -4.685 1.00 88.69 80 LEU A N 1
ATOM 645 C CA . LEU A 1 80 ? 11.397 -0.270 -5.717 1.00 88.69 80 LEU A CA 1
ATOM 646 C C . LEU A 1 80 ? 12.559 0.721 -5.565 1.00 88.69 80 LEU A C 1
ATOM 648 O O . LEU A 1 80 ? 13.258 1.014 -6.533 1.00 88.69 80 LEU A O 1
ATOM 652 N N . TYR A 1 81 ? 12.800 1.211 -4.348 1.00 87.50 81 TYR A N 1
ATOM 653 C CA . TYR A 1 81 ? 13.875 2.169 -4.091 1.00 87.50 81 TYR A CA 1
ATOM 654 C C . TYR A 1 81 ? 15.264 1.529 -4.186 1.00 87.50 81 TYR A C 1
ATOM 656 O O . TYR A 1 81 ? 16.184 2.185 -4.671 1.00 87.50 81 TYR A O 1
ATOM 664 N N . THR A 1 82 ? 15.431 0.251 -3.825 1.00 89.69 82 THR A N 1
ATOM 665 C CA . THR A 1 82 ? 16.699 -0.458 -4.067 1.00 89.69 82 THR A CA 1
ATOM 666 C C . THR A 1 82 ? 17.023 -0.559 -5.552 1.00 89.69 82 THR A C 1
ATOM 668 O O . THR A 1 82 ? 18.183 -0.408 -5.927 1.00 89.69 82 THR A O 1
ATOM 671 N N . TRP A 1 83 ? 16.018 -0.752 -6.411 1.00 88.38 83 TRP A N 1
ATOM 672 C CA . TRP A 1 83 ? 16.226 -0.774 -7.860 1.00 88.38 83 TRP A CA 1
ATOM 673 C C . TRP A 1 83 ? 16.603 0.608 -8.416 1.00 88.38 83 TRP A C 1
ATOM 675 O O . TRP A 1 83 ? 17.548 0.711 -9.197 1.00 88.38 83 TRP A O 1
ATOM 685 N N . TYR A 1 84 ? 15.953 1.683 -7.952 1.00 85.19 84 TYR A N 1
ATOM 686 C CA . TYR A 1 84 ? 16.332 3.050 -8.342 1.00 85.19 84 TYR A CA 1
ATOM 687 C C . TYR A 1 84 ? 17.769 3.403 -7.947 1.00 85.19 84 TYR A C 1
ATOM 689 O O . TYR A 1 84 ? 18.493 3.998 -8.745 1.00 85.19 84 TYR A O 1
ATOM 697 N N . ILE A 1 85 ? 18.201 3.004 -6.744 1.00 86.19 85 ILE A N 1
ATOM 698 C CA . ILE A 1 85 ? 19.588 3.187 -6.293 1.00 86.19 85 ILE A CA 1
ATOM 699 C C . ILE A 1 85 ? 20.550 2.384 -7.178 1.00 86.19 85 ILE A C 1
ATOM 701 O O . ILE A 1 85 ? 21.592 2.904 -7.562 1.00 86.19 85 ILE A O 1
ATOM 705 N N . TYR A 1 86 ? 20.193 1.146 -7.529 1.00 85.31 86 TYR A N 1
ATOM 706 C CA . TYR A 1 86 ? 21.026 0.265 -8.350 1.00 85.31 86 TYR A CA 1
ATOM 707 C C . TYR A 1 86 ? 21.279 0.813 -9.764 1.00 85.31 86 TYR A C 1
ATOM 709 O O . TYR A 1 86 ? 22.399 0.735 -10.259 1.00 85.31 86 TYR A O 1
ATOM 717 N N . ILE A 1 87 ? 20.264 1.398 -10.405 1.00 83.62 87 ILE A N 1
ATOM 718 C CA . ILE A 1 87 ? 20.378 1.971 -11.758 1.00 83.62 87 ILE A CA 1
ATOM 719 C C . ILE A 1 87 ? 20.904 3.416 -11.755 1.00 83.62 87 ILE A C 1
ATOM 721 O O . ILE A 1 87 ? 21.326 3.924 -12.793 1.00 83.62 87 ILE A O 1
ATOM 725 N N . GLY A 1 88 ? 20.884 4.098 -10.607 1.00 77.25 88 GLY A N 1
ATOM 726 C CA . GLY A 1 88 ? 21.306 5.497 -10.490 1.00 77.25 88 GLY A CA 1
ATOM 727 C C . GLY A 1 88 ? 20.359 6.498 -11.167 1.00 77.25 88 GLY A C 1
ATOM 728 O O . GLY A 1 88 ? 20.706 7.668 -11.320 1.00 77.25 88 GLY A O 1
ATOM 729 N N . GLN A 1 89 ? 19.155 6.074 -11.570 1.00 69.94 89 GLN A N 1
ATOM 730 C CA . GLN A 1 89 ? 18.147 6.934 -12.197 1.00 69.94 89 GLN A CA 1
ATOM 731 C C . GLN A 1 89 ? 17.185 7.503 -11.152 1.00 69.94 89 GLN A C 1
ATOM 733 O O . GLN A 1 89 ? 16.074 7.016 -10.955 1.00 69.94 89 GLN A O 1
ATOM 738 N N . PHE A 1 90 ? 17.604 8.583 -10.496 1.00 64.62 90 PHE A N 1
ATOM 739 C CA . PHE A 1 90 ? 16.765 9.305 -9.532 1.00 64.62 90 PHE A CA 1
ATOM 740 C C . PHE A 1 90 ? 15.779 10.284 -10.189 1.00 64.62 90 PHE A C 1
ATOM 742 O O . PHE A 1 90 ? 14.836 10.730 -9.539 1.00 64.62 90 PHE A O 1
ATOM 749 N N . HIS A 1 91 ? 15.972 10.599 -11.475 1.00 56.97 91 HIS A N 1
ATOM 750 C CA . HIS A 1 91 ? 15.116 11.526 -12.221 1.00 56.97 91 HIS A CA 1
ATOM 751 C C . HIS A 1 91 ? 13.710 10.959 -12.477 1.00 56.97 91 HIS A C 1
ATOM 753 O O . HIS A 1 91 ? 12.740 11.694 -12.337 1.00 56.97 91 HIS A O 1
ATOM 759 N N . ASP A 1 92 ? 13.590 9.654 -12.747 1.00 55.56 92 ASP A N 1
ATOM 760 C CA . ASP A 1 92 ? 12.298 8.955 -12.878 1.00 55.56 92 ASP A CA 1
ATOM 761 C C . ASP A 1 92 ? 11.819 8.341 -11.552 1.00 55.56 92 ASP A C 1
ATOM 763 O O . ASP A 1 92 ? 10.682 7.878 -11.432 1.00 55.56 92 ASP A O 1
ATOM 767 N N . ALA A 1 93 ? 12.657 8.385 -10.510 1.00 52.06 93 ALA A N 1
ATOM 768 C CA . ALA A 1 93 ? 12.323 7.961 -9.151 1.00 52.06 93 ALA A CA 1
ATOM 769 C C . ALA A 1 93 ? 11.362 8.924 -8.442 1.00 52.06 93 ALA A C 1
ATOM 771 O O . ALA A 1 93 ? 11.296 8.919 -7.209 1.00 52.06 93 ALA A O 1
ATOM 772 N N . LEU A 1 94 ? 10.644 9.763 -9.202 1.00 51.41 94 LEU A N 1
ATOM 773 C CA . LEU A 1 94 ? 9.948 10.922 -8.683 1.00 51.41 94 LEU A CA 1
ATOM 774 C C . LEU A 1 94 ? 9.042 10.500 -7.511 1.00 51.41 94 LEU A C 1
ATOM 776 O O . LEU A 1 94 ? 8.057 9.775 -7.701 1.00 51.41 94 LEU A O 1
ATOM 780 N N . PRO A 1 95 ? 9.344 10.963 -6.286 1.00 48.56 95 PRO A N 1
ATOM 781 C CA . PRO A 1 95 ? 8.595 10.625 -5.077 1.00 48.56 95 PRO A CA 1
ATOM 782 C C . PRO A 1 95 ? 7.188 11.255 -5.039 1.00 48.56 95 PRO A C 1
ATOM 784 O O . PRO A 1 95 ? 6.506 11.172 -4.021 1.00 48.56 95 PRO A O 1
ATOM 787 N N . ILE A 1 96 ? 6.738 11.876 -6.137 1.00 53.03 96 ILE A N 1
ATOM 788 C CA . ILE A 1 96 ? 5.524 12.703 -6.219 1.00 53.03 96 ILE A CA 1
ATOM 789 C C . ILE A 1 96 ? 4.390 11.999 -6.983 1.00 53.03 96 ILE A C 1
ATOM 791 O O . ILE A 1 96 ? 3.324 12.575 -7.184 1.00 53.03 96 ILE A O 1
ATOM 795 N N . TYR A 1 97 ? 4.545 10.726 -7.368 1.00 69.25 97 TYR A N 1
ATOM 796 C CA . TYR A 1 97 ? 3.350 9.943 -7.680 1.00 69.25 97 TYR A CA 1
ATOM 797 C C . TYR A 1 97 ? 2.512 9.831 -6.410 1.00 69.25 97 TYR A C 1
ATOM 799 O O . TYR A 1 97 ? 2.945 9.248 -5.413 1.00 69.25 97 TYR A O 1
ATOM 807 N N . HIS A 1 98 ? 1.310 10.401 -6.454 1.00 80.06 98 HIS A N 1
ATOM 808 C CA . HIS A 1 98 ? 0.450 10.564 -5.287 1.00 80.06 98 HIS A CA 1
ATOM 809 C C . HIS A 1 98 ? 0.216 9.235 -4.532 1.00 80.06 98 HIS A C 1
ATOM 811 O O . HIS A 1 98 ? 0.213 9.223 -3.302 1.00 80.06 98 HIS A O 1
ATOM 817 N N . CYS A 1 99 ? 0.152 8.101 -5.246 1.00 86.44 99 CYS A N 1
ATOM 818 C CA . CYS A 1 99 ? 0.058 6.757 -4.662 1.00 86.44 99 CYS A CA 1
ATOM 819 C C . CYS A 1 99 ? 1.270 6.380 -3.794 1.00 86.44 99 CYS A C 1
ATOM 821 O O . CYS A 1 99 ? 1.094 5.838 -2.708 1.00 86.44 99 CYS A O 1
ATOM 823 N N . ARG A 1 100 ? 2.498 6.679 -4.245 1.00 86.25 100 ARG A N 1
ATOM 824 C CA . ARG A 1 100 ? 3.741 6.342 -3.525 1.00 86.25 100 ARG A CA 1
ATOM 825 C C . ARG A 1 100 ? 3.882 7.174 -2.254 1.00 86.25 100 ARG A C 1
ATOM 827 O O . ARG A 1 100 ? 4.266 6.649 -1.212 1.00 86.25 100 ARG A O 1
ATOM 834 N N . PHE A 1 101 ? 3.505 8.450 -2.318 1.00 87.88 101 PHE A N 1
ATOM 835 C CA . PHE A 1 101 ? 3.479 9.311 -1.139 1.00 87.88 101 PHE A CA 1
ATOM 836 C C . PHE A 1 101 ? 2.421 8.847 -0.126 1.00 87.88 101 PHE A C 1
ATOM 838 O O . PHE A 1 101 ? 2.707 8.772 1.068 1.00 87.88 101 PHE A O 1
ATOM 845 N N . ALA A 1 102 ? 1.238 8.431 -0.595 1.00 89.00 102 ALA A N 1
ATOM 846 C CA . ALA A 1 102 ? 0.220 7.827 0.265 1.00 89.00 102 ALA A CA 1
ATOM 847 C C . ALA A 1 102 ? 0.727 6.541 0.947 1.00 89.00 102 ALA A C 1
ATOM 849 O O . ALA A 1 102 ? 0.557 6.398 2.156 1.00 89.00 102 ALA A O 1
ATOM 850 N N . THR A 1 103 ? 1.413 5.647 0.220 1.00 90.69 103 THR A N 1
ATOM 851 C CA . THR A 1 103 ? 2.073 4.451 0.781 1.00 90.69 103 THR A CA 1
ATOM 852 C C . THR A 1 103 ? 3.049 4.815 1.903 1.00 90.69 103 THR A C 1
ATOM 854 O O . THR A 1 103 ? 2.966 4.240 2.987 1.00 90.69 103 THR A O 1
ATOM 857 N N . ILE A 1 104 ? 3.948 5.779 1.672 1.00 91.44 104 ILE A N 1
ATOM 858 C CA . ILE A 1 104 ? 4.930 6.224 2.674 1.00 91.44 104 ILE A CA 1
ATOM 859 C C . ILE A 1 104 ? 4.219 6.768 3.915 1.00 91.44 104 ILE A C 1
ATOM 861 O O . ILE A 1 104 ? 4.566 6.391 5.034 1.00 91.44 104 ILE A O 1
ATOM 865 N N . ILE A 1 105 ? 3.193 7.605 3.732 1.00 91.50 105 ILE A N 1
ATOM 866 C CA . ILE A 1 105 ? 2.416 8.135 4.855 1.00 91.50 105 ILE A CA 1
ATOM 867 C C . ILE A 1 105 ? 1.757 7.003 5.642 1.00 91.50 105 ILE A C 1
ATOM 869 O O . ILE A 1 105 ? 1.848 7.019 6.863 1.00 91.50 105 ILE A O 1
ATOM 873 N N . PHE A 1 106 ? 1.129 6.015 4.998 1.00 92.56 106 PHE A N 1
ATOM 874 C CA . PHE A 1 106 ? 0.505 4.899 5.720 1.00 92.56 106 PHE A CA 1
ATOM 875 C C . PHE A 1 106 ? 1.511 4.127 6.580 1.00 92.56 106 PHE A C 1
ATOM 877 O O . PHE A 1 106 ? 1.249 3.900 7.761 1.00 92.56 106 PHE A O 1
ATOM 884 N N . VAL A 1 107 ? 2.695 3.833 6.037 1.00 92.50 107 VAL A N 1
ATOM 885 C CA . VAL A 1 107 ? 3.771 3.167 6.786 1.00 92.50 107 VAL A CA 1
ATOM 886 C C . VAL A 1 107 ? 4.231 4.015 7.979 1.00 92.50 107 VAL A C 1
ATOM 888 O O . VAL A 1 107 ? 4.424 3.487 9.076 1.00 92.50 107 VAL A O 1
ATOM 891 N N . ILE A 1 108 ? 4.358 5.335 7.806 1.00 91.38 108 ILE A N 1
ATOM 892 C CA . ILE A 1 108 ? 4.712 6.260 8.894 1.00 91.38 108 ILE A CA 1
ATOM 893 C C . ILE A 1 108 ? 3.606 6.312 9.954 1.00 91.38 108 ILE A C 1
ATOM 895 O O . ILE A 1 108 ? 3.902 6.216 11.145 1.00 91.38 108 ILE A O 1
ATOM 899 N N . LEU A 1 109 ? 2.337 6.437 9.553 1.00 89.38 109 LEU A N 1
ATOM 900 C CA . LEU A 1 109 ? 1.200 6.458 10.476 1.00 89.38 109 LEU A CA 1
ATOM 901 C C . LEU A 1 109 ? 1.160 5.169 11.304 1.00 89.38 109 LEU A C 1
ATOM 903 O O . LEU A 1 109 ? 1.001 5.242 12.523 1.00 89.38 109 LEU A O 1
ATOM 907 N N . PHE A 1 110 ? 1.384 4.014 10.675 1.00 90.50 110 PHE A N 1
ATOM 908 C CA . PHE A 1 110 ? 1.475 2.727 11.360 1.00 90.50 110 PHE A CA 1
ATOM 909 C C . PHE A 1 110 ? 2.627 2.683 12.375 1.00 90.50 110 PHE A C 1
ATOM 911 O O . PHE A 1 110 ? 2.434 2.270 13.522 1.00 90.50 110 PHE A O 1
ATOM 918 N N . ALA A 1 111 ? 3.820 3.150 11.997 1.00 88.81 111 ALA A N 1
ATOM 919 C CA . ALA A 1 111 ? 4.969 3.205 12.900 1.00 88.81 111 ALA A CA 1
ATOM 920 C C . ALA A 1 111 ? 4.705 4.120 14.110 1.00 88.81 111 ALA A C 1
ATOM 922 O O . ALA A 1 111 ? 4.948 3.727 15.252 1.00 88.81 111 ALA A O 1
ATOM 923 N N . LEU A 1 112 ? 4.131 5.305 13.885 1.00 87.00 112 LEU A N 1
ATOM 924 C CA . LEU A 1 112 ? 3.776 6.245 14.951 1.00 87.00 112 LEU A CA 1
ATOM 925 C C . LEU A 1 112 ? 2.724 5.667 15.909 1.00 87.00 112 LEU A C 1
ATOM 927 O O . LEU A 1 112 ? 2.832 5.867 17.120 1.00 87.00 112 LEU A O 1
ATOM 931 N N . GLN A 1 113 ? 1.737 4.925 15.392 1.00 84.25 113 GLN A N 1
ATOM 932 C CA . GLN A 1 113 ? 0.742 4.223 16.214 1.00 84.25 113 GLN A CA 1
ATOM 933 C C . GLN A 1 113 ? 1.392 3.167 17.113 1.00 84.25 113 GLN A C 1
ATOM 935 O O . GLN A 1 113 ? 1.010 3.031 18.273 1.00 84.25 113 GLN A O 1
ATOM 940 N N . ARG A 1 114 ? 2.406 2.445 16.619 1.00 82.75 114 ARG A N 1
ATOM 941 C CA . ARG A 1 114 ? 3.138 1.434 17.401 1.00 82.75 114 ARG A CA 1
ATOM 942 C C . ARG A 1 114 ? 4.040 2.025 18.474 1.00 82.75 114 ARG A C 1
ATOM 944 O O . ARG A 1 114 ? 4.169 1.424 19.535 1.00 82.75 114 ARG A O 1
ATOM 951 N N . LEU A 1 115 ? 4.626 3.188 18.213 1.00 81.69 115 LEU A N 1
ATOM 952 C CA . LEU A 1 115 ? 5.471 3.899 19.174 1.00 81.69 115 LEU A CA 1
ATOM 953 C C . LEU A 1 115 ? 4.662 4.686 20.218 1.00 81.69 115 LEU A C 1
ATOM 955 O O . LEU A 1 115 ? 5.247 5.298 21.104 1.00 81.69 115 LEU A O 1
ATOM 959 N N . ASN A 1 116 ? 3.327 4.679 20.125 1.00 75.38 116 ASN A N 1
ATOM 960 C CA . ASN A 1 116 ? 2.421 5.441 20.988 1.00 75.38 116 ASN A CA 1
ATOM 961 C C . ASN A 1 116 ? 2.673 6.968 20.969 1.00 75.38 116 ASN A C 1
ATOM 963 O O . ASN A 1 116 ? 2.252 7.687 21.869 1.00 75.38 116 ASN A O 1
ATOM 967 N N . VAL A 1 117 ? 3.339 7.469 19.919 1.00 74.88 117 VAL A N 1
ATOM 968 C CA . V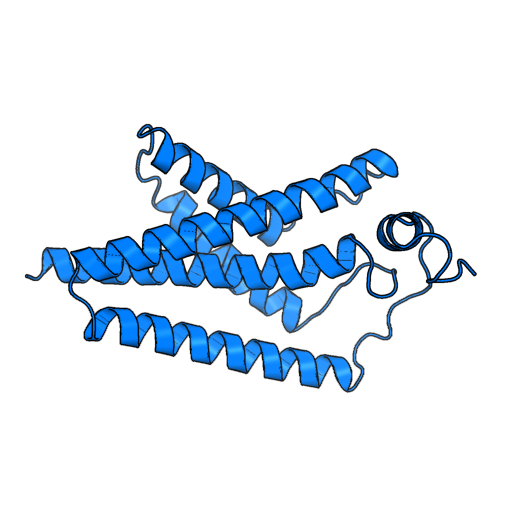AL A 1 117 ? 3.594 8.905 19.658 1.00 74.88 117 VAL A CA 1
ATOM 969 C C . VAL A 1 117 ? 2.574 9.461 18.652 1.00 74.88 117 VAL A C 1
ATOM 971 O O . VAL A 1 117 ? 2.672 10.583 18.159 1.00 74.88 117 VAL A O 1
ATOM 974 N N . TYR A 1 118 ? 1.568 8.659 18.308 1.00 67.69 118 TYR A N 1
ATOM 975 C CA . TYR A 1 118 ? 0.555 9.017 17.334 1.00 67.69 118 TYR A CA 1
ATOM 976 C C . TYR A 1 118 ? -0.377 10.104 17.871 1.00 67.69 118 TYR A C 1
ATOM 978 O O . TYR A 1 118 ? -1.301 9.852 18.643 1.00 67.69 118 TYR A O 1
ATOM 986 N N . LYS A 1 119 ? -0.186 11.328 17.380 1.00 66.00 119 LYS A N 1
ATOM 987 C CA . LYS A 1 119 ? -1.248 12.331 17.359 1.00 66.00 119 LYS A CA 1
ATOM 988 C C . LYS A 1 119 ? -2.113 12.028 16.137 1.00 66.00 119 LYS A C 1
ATOM 990 O O . LYS A 1 119 ? -1.575 11.901 15.042 1.00 66.00 119 LYS A O 1
ATOM 995 N N . LYS A 1 120 ? -3.434 11.890 16.297 1.00 64.19 120 LYS A N 1
ATOM 996 C CA . LYS A 1 120 ? -4.353 11.618 15.175 1.00 64.19 120 LYS A CA 1
ATOM 997 C C . LYS A 1 120 ? -4.342 12.795 14.194 1.00 64.19 120 LYS A C 1
ATOM 999 O O . LYS A 1 120 ? -5.117 13.738 14.342 1.00 64.19 120 LYS A O 1
ATOM 1004 N N . ILE A 1 121 ? -3.450 12.768 13.201 1.00 76.31 121 ILE A N 1
ATOM 1005 C CA . ILE A 1 121 ? -3.392 13.773 12.132 1.00 76.31 121 ILE A CA 1
ATOM 1006 C C . ILE A 1 121 ? -4.451 13.400 11.091 1.00 76.31 121 ILE A C 1
ATOM 1008 O O . ILE A 1 121 ? -4.144 12.880 10.019 1.00 76.31 121 ILE A O 1
ATOM 1012 N N . ARG A 1 122 ? -5.723 13.653 11.431 1.00 76.50 122 ARG A N 1
ATOM 1013 C CA . ARG A 1 122 ? -6.882 13.303 10.588 1.00 76.50 122 ARG A CA 1
ATOM 1014 C C . ARG A 1 122 ? -6.755 13.820 9.155 1.00 76.50 122 ARG A C 1
ATOM 1016 O O . ARG A 1 122 ? -7.160 13.123 8.239 1.00 76.50 122 ARG A O 1
ATOM 1023 N N . ALA A 1 123 ? -6.164 15.000 8.966 1.00 80.69 123 ALA A N 1
ATOM 1024 C CA . ALA A 1 123 ? -5.979 15.587 7.641 1.00 80.69 123 ALA A CA 1
ATOM 1025 C C . ALA A 1 123 ? -5.051 14.747 6.743 1.00 80.69 123 ALA A C 1
ATOM 1027 O O . ALA A 1 123 ? -5.402 14.476 5.599 1.00 80.69 123 ALA A O 1
ATOM 1028 N N . LEU A 1 124 ? -3.905 14.286 7.265 1.00 83.50 124 LEU A N 1
ATOM 1029 C CA . LEU A 1 124 ? -2.979 13.432 6.508 1.00 83.50 124 LEU A CA 1
ATOM 1030 C C . LEU A 1 124 ? -3.588 12.059 6.234 1.00 83.50 124 LEU A C 1
ATOM 1032 O O . LEU A 1 124 ? -3.456 11.537 5.135 1.00 83.50 124 LEU A O 1
ATOM 1036 N N . GLU A 1 125 ? -4.291 11.496 7.214 1.00 86.00 125 GLU A N 1
ATOM 1037 C CA . GLU A 1 125 ? -5.001 10.229 7.055 1.00 86.00 125 GLU A CA 1
ATOM 1038 C C . GLU A 1 125 ? -6.069 10.311 5.955 1.00 86.00 125 GLU A C 1
ATOM 1040 O O . GLU A 1 125 ? -6.066 9.504 5.028 1.00 86.00 125 GLU A O 1
ATOM 1045 N N . GLN A 1 126 ? -6.947 11.316 6.008 1.00 86.56 126 GLN A N 1
ATOM 1046 C CA . GLN A 1 126 ? -7.999 11.521 5.010 1.00 86.56 126 GLN A CA 1
ATOM 1047 C C . GLN A 1 126 ? -7.425 11.806 3.623 1.00 86.56 126 GLN A C 1
ATOM 1049 O O . GLN A 1 126 ? -7.926 11.274 2.629 1.00 86.56 126 GLN A O 1
ATOM 1054 N N . TRP A 1 127 ? -6.359 12.606 3.552 1.00 89.50 127 TRP A N 1
ATOM 1055 C CA . TRP A 1 127 ? -5.646 12.860 2.308 1.00 89.50 127 TRP A CA 1
ATOM 1056 C C . TRP A 1 127 ? -5.084 11.556 1.730 1.00 89.50 127 TRP A C 1
ATOM 1058 O O . TRP A 1 127 ? -5.381 11.236 0.581 1.00 89.50 127 TRP A O 1
ATOM 1068 N N . SER A 1 128 ? -4.379 10.748 2.529 1.00 90.25 128 SER A N 1
ATOM 1069 C CA . SER A 1 128 ? -3.799 9.475 2.080 1.00 90.25 128 SER A CA 1
ATOM 1070 C C . SER A 1 128 ? -4.851 8.449 1.679 1.00 90.25 128 SER A C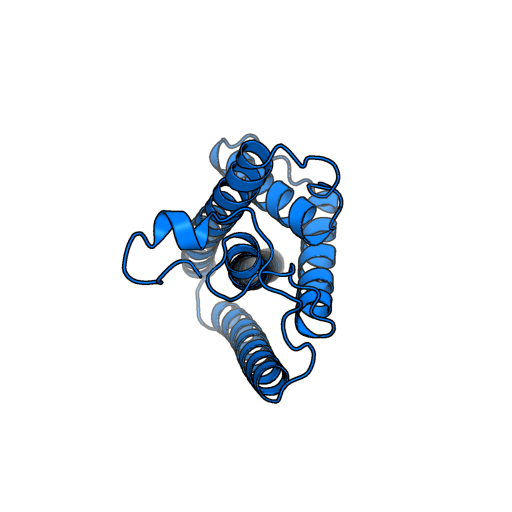 1
ATOM 1072 O O . SER A 1 128 ? -4.646 7.715 0.717 1.00 90.25 128 SER A O 1
ATOM 1074 N N . VAL A 1 129 ? -5.998 8.409 2.361 1.00 91.19 129 VAL A N 1
ATOM 1075 C CA . VAL A 1 129 ? -7.130 7.547 1.988 1.00 91.19 129 VAL A CA 1
ATOM 1076 C C . VAL A 1 129 ? -7.736 7.982 0.651 1.00 91.19 129 VAL A C 1
ATOM 1078 O O . VAL A 1 129 ? -7.982 7.151 -0.226 1.00 91.19 129 VAL A O 1
ATOM 1081 N N . THR A 1 130 ? -7.938 9.285 0.457 1.00 89.62 130 THR A N 1
ATOM 1082 C CA . THR A 1 130 ? -8.509 9.836 -0.783 1.00 89.62 130 THR A CA 1
ATOM 1083 C C . THR A 1 130 ? -7.564 9.620 -1.957 1.00 89.62 130 THR A C 1
ATOM 1085 O O . THR A 1 130 ? -7.943 9.083 -2.993 1.00 89.62 130 THR A O 1
ATOM 1088 N N . VAL A 1 131 ? -6.297 9.969 -1.775 1.00 90.56 131 VAL A N 1
ATOM 1089 C CA . VAL A 1 131 ? -5.270 9.814 -2.799 1.00 90.56 131 VAL A CA 1
ATOM 1090 C C . VAL A 1 131 ? -4.981 8.346 -3.089 1.00 90.56 131 VAL A C 1
ATOM 1092 O O . VAL A 1 131 ? -4.868 7.969 -4.251 1.00 90.56 131 VAL A O 1
ATOM 1095 N N . GLY A 1 132 ? -4.894 7.503 -2.060 1.00 89.44 132 GLY A N 1
ATOM 1096 C CA . GLY A 1 132 ? -4.651 6.074 -2.224 1.00 89.44 132 GLY A CA 1
ATOM 1097 C C . GLY A 1 132 ? -5.790 5.364 -2.952 1.00 89.44 132 GLY A C 1
ATOM 1098 O O . GLY A 1 132 ? -5.534 4.509 -3.799 1.00 89.44 132 GLY A O 1
ATOM 1099 N N . SER A 1 133 ? -7.040 5.755 -2.689 1.00 90.12 133 SER A N 1
ATOM 1100 C CA . SER A 1 133 ? -8.204 5.213 -3.398 1.00 90.12 133 SER A CA 1
ATOM 1101 C C . SER A 1 133 ? -8.248 5.669 -4.856 1.00 90.12 133 SER A C 1
ATOM 1103 O O . SER A 1 133 ? -8.215 4.825 -5.752 1.00 90.12 133 SER A O 1
ATOM 1105 N N . VAL A 1 134 ? -8.255 6.981 -5.113 1.00 90.44 134 VAL A N 1
ATOM 1106 C CA . VAL A 1 134 ? -8.314 7.542 -6.474 1.00 90.44 134 VAL A CA 1
ATOM 1107 C C . VAL A 1 134 ? -7.110 7.101 -7.300 1.00 90.44 134 VAL A C 1
ATOM 1109 O O . VAL A 1 134 ? -7.264 6.666 -8.437 1.00 90.44 134 VAL A O 1
ATOM 1112 N N . GLY A 1 135 ? -5.914 7.153 -6.719 1.00 87.12 135 GLY A N 1
ATOM 1113 C CA . GLY A 1 135 ? -4.681 6.760 -7.384 1.00 87.12 135 GLY A CA 1
ATOM 1114 C C . GLY A 1 135 ? -4.653 5.282 -7.771 1.00 87.12 135 GLY A C 1
ATOM 1115 O O . GLY A 1 135 ? -4.213 4.946 -8.867 1.00 87.12 135 GLY A O 1
ATOM 1116 N N . THR A 1 136 ? -5.201 4.401 -6.927 1.00 88.94 136 THR A N 1
ATOM 1117 C CA . THR A 1 136 ? -5.338 2.979 -7.270 1.00 88.94 136 THR A CA 1
ATOM 1118 C C . THR A 1 136 ? -6.315 2.766 -8.423 1.00 88.94 136 THR A C 1
ATOM 1120 O O . THR A 1 136 ? -5.997 2.040 -9.361 1.00 88.94 136 THR A O 1
ATOM 1123 N N . TRP A 1 137 ? -7.470 3.435 -8.415 1.00 88.38 137 TRP A N 1
ATOM 1124 C CA . TRP A 1 137 ? -8.408 3.376 -9.540 1.00 88.38 137 TRP A CA 1
ATOM 1125 C C . TRP A 1 137 ? -7.779 3.873 -10.841 1.00 88.38 137 TRP A C 1
ATOM 1127 O O . TRP A 1 137 ? -7.865 3.191 -11.858 1.00 88.38 137 TRP A O 1
ATOM 1137 N N . MET A 1 138 ? -7.096 5.017 -10.801 1.00 87.44 138 MET A N 1
ATOM 1138 C CA . MET A 1 138 ? -6.433 5.581 -11.976 1.00 87.44 138 MET A CA 1
ATOM 1139 C C . MET A 1 138 ? -5.345 4.656 -12.523 1.00 87.44 138 MET A C 1
ATOM 1141 O O . MET A 1 138 ? -5.272 4.477 -13.735 1.00 87.44 138 MET A O 1
ATOM 1145 N N . ALA A 1 139 ? -4.560 4.015 -11.652 1.00 85.00 139 ALA A N 1
ATOM 1146 C CA . ALA A 1 139 ? -3.547 3.046 -12.059 1.00 85.00 139 ALA A CA 1
ATOM 1147 C C . ALA A 1 139 ? -4.159 1.854 -12.813 1.00 85.00 139 ALA A C 1
ATOM 1149 O O . ALA A 1 139 ? -3.653 1.442 -13.851 1.00 85.00 139 ALA A O 1
ATOM 1150 N N . PHE A 1 140 ? -5.280 1.310 -12.339 1.00 84.12 140 PHE A N 1
ATOM 1151 C CA . PHE A 1 140 ? -5.902 0.175 -13.017 1.00 84.12 140 PHE A CA 1
ATOM 1152 C C . PHE A 1 140 ? -6.730 0.567 -14.244 1.00 84.12 140 PHE A C 1
ATOM 1154 O O . PHE A 1 140 ? -6.816 -0.243 -15.153 1.00 84.12 140 PHE A O 1
ATOM 1161 N N . VAL A 1 141 ? -7.317 1.765 -14.313 1.00 83.69 141 VAL A N 1
ATOM 1162 C CA . VAL A 1 141 ? -8.103 2.216 -15.482 1.00 83.69 141 VAL A CA 1
ATOM 1163 C C . VAL A 1 141 ? -7.205 2.685 -16.625 1.00 83.69 141 VAL A C 1
ATOM 1165 O O . VAL A 1 141 ? -7.478 2.395 -17.787 1.00 83.69 141 VAL A O 1
ATOM 1168 N N . VAL A 1 142 ? -6.134 3.412 -16.305 1.00 81.44 142 VAL A N 1
ATOM 1169 C CA . VAL A 1 142 ? -5.160 3.918 -17.275 1.00 81.44 142 VAL A CA 1
ATOM 1170 C C . VAL A 1 142 ? -3.785 3.389 -16.869 1.00 81.44 142 VAL A C 1
ATOM 1172 O O . VAL A 1 142 ? -3.006 4.103 -16.231 1.00 81.44 142 VAL A O 1
ATOM 1175 N N . PRO A 1 143 ? -3.479 2.118 -17.189 1.00 77.12 143 PRO A N 1
ATOM 1176 C CA . PRO A 1 143 ? -2.222 1.516 -16.788 1.00 77.12 143 PRO A CA 1
ATOM 1177 C C . PRO A 1 143 ? -1.073 2.254 -17.470 1.00 77.12 143 PRO A C 1
ATOM 1179 O O . PRO A 1 143 ? -1.075 2.452 -18.683 1.00 77.12 143 PRO A O 1
ATOM 1182 N N . GLN A 1 144 ? -0.075 2.643 -16.685 1.00 76.19 144 GLN A N 1
ATOM 1183 C CA . GLN A 1 144 ? 1.190 3.188 -17.182 1.00 76.19 144 GLN A CA 1
ATOM 1184 C C . GLN A 1 144 ? 2.362 2.425 -16.547 1.00 76.19 144 GLN A C 1
ATOM 1186 O O . GLN A 1 144 ? 3.088 2.988 -15.730 1.00 76.19 144 GLN A O 1
ATOM 1191 N N . PRO A 1 145 ? 2.499 1.115 -16.834 1.00 75.31 145 PRO A N 1
ATOM 1192 C CA . PRO A 1 145 ? 3.634 0.328 -16.372 1.00 75.31 145 PRO A CA 1
ATOM 1193 C C . PRO A 1 145 ? 4.920 0.765 -17.078 1.00 75.31 145 PRO A C 1
ATOM 1195 O O . PRO A 1 145 ? 4.891 1.205 -18.231 1.00 75.31 145 PRO A O 1
ATOM 1198 N N . ASP A 1 146 ? 6.052 0.570 -16.407 1.00 76.44 146 ASP A N 1
ATOM 1199 C CA . ASP A 1 146 ? 7.358 0.803 -17.016 1.00 76.44 146 ASP A CA 1
ATOM 1200 C C . ASP A 1 146 ? 7.623 -0.216 -18.137 1.00 76.44 146 ASP A C 1
ATOM 1202 O O . ASP A 1 146 ? 7.036 -1.305 -18.176 1.00 76.44 146 ASP A O 1
ATOM 1206 N N . ASN A 1 147 ? 8.554 0.122 -19.036 1.00 81.06 147 ASN A N 1
ATOM 1207 C CA . ASN A 1 147 ? 8.887 -0.644 -20.246 1.00 81.06 147 ASN A CA 1
ATOM 1208 C C . ASN A 1 147 ? 9.691 -1.932 -19.970 1.00 81.06 147 ASN A C 1
ATOM 1210 O O . ASN A 1 147 ? 10.723 -2.189 -20.592 1.00 81.06 147 ASN A O 1
ATOM 1214 N N . PHE A 1 148 ? 9.218 -2.741 -19.031 1.00 81.31 148 PHE A N 1
ATOM 1215 C CA . PHE A 1 148 ? 9.780 -4.030 -18.663 1.00 81.31 148 PHE A CA 1
ATOM 1216 C C . PHE A 1 148 ? 8.705 -5.109 -18.780 1.00 81.31 148 PHE A C 1
ATOM 1218 O O . PHE A 1 148 ? 7.539 -4.893 -18.458 1.00 81.31 148 PHE A O 1
ATOM 1225 N N . LEU A 1 149 ? 9.072 -6.312 -19.203 1.00 81.44 149 LEU A N 1
ATOM 1226 C CA . LEU A 1 149 ? 8.156 -7.454 -19.158 1.00 81.44 149 LEU A CA 1
ATOM 1227 C C . LEU A 1 149 ? 7.915 -7.935 -17.712 1.00 81.44 149 LEU A C 1
ATOM 1229 O O . LEU A 1 149 ? 8.753 -7.784 -16.824 1.00 81.44 149 LEU A O 1
ATOM 1233 N N . PHE A 1 150 ? 6.759 -8.522 -17.424 1.00 78.06 150 PHE A N 1
ATOM 1234 C CA . PHE A 1 150 ? 6.550 -9.161 -16.121 1.00 78.06 150 PHE A CA 1
ATOM 1235 C C . PHE A 1 150 ? 7.330 -10.494 -16.049 1.00 78.06 150 PHE A C 1
ATOM 1237 O O . PHE A 1 150 ? 7.342 -11.204 -17.054 1.00 78.06 150 PHE A O 1
ATOM 1244 N N . PRO A 1 151 ? 7.927 -10.898 -14.906 1.00 81.12 151 PRO A N 1
ATOM 1245 C CA . PRO A 1 151 ? 8.032 -10.193 -13.625 1.00 81.12 151 PRO A CA 1
ATOM 1246 C C . PRO A 1 151 ? 9.263 -9.274 -13.569 1.00 81.12 151 PRO A C 1
ATOM 1248 O O . PRO A 1 151 ? 10.402 -9.730 -13.500 1.00 81.12 151 PRO A O 1
ATOM 1251 N N . HIS A 1 152 ? 9.037 -7.964 -13.556 1.00 87.00 152 HIS A N 1
ATOM 1252 C CA . HIS A 1 152 ? 10.060 -6.964 -13.242 1.00 87.00 152 HIS A CA 1
ATOM 1253 C C . HIS A 1 152 ? 9.688 -6.250 -11.950 1.00 87.00 152 HIS A C 1
ATOM 1255 O O . HIS A 1 152 ? 8.497 -6.068 -11.686 1.00 87.00 152 HIS A O 1
ATOM 1261 N N . VAL A 1 153 ? 10.676 -5.814 -11.168 1.00 87.81 153 VAL A N 1
ATOM 1262 C CA . VAL A 1 153 ? 10.446 -5.158 -9.877 1.00 87.81 153 VAL A CA 1
ATOM 1263 C C . VAL A 1 153 ? 9.494 -3.971 -9.975 1.00 87.81 153 VAL A C 1
ATOM 1265 O O . VAL A 1 153 ? 8.591 -3.869 -9.148 1.00 87.81 153 VAL A O 1
ATOM 1268 N N . THR A 1 154 ? 9.588 -3.136 -11.010 1.00 86.00 154 THR A N 1
ATOM 1269 C CA . THR A 1 154 ? 8.700 -1.972 -11.169 1.00 86.00 154 THR A CA 1
ATOM 1270 C C . THR A 1 154 ? 7.249 -2.369 -11.450 1.00 86.00 154 THR A C 1
ATOM 1272 O O . THR A 1 154 ? 6.334 -1.846 -10.822 1.00 86.00 154 THR A O 1
ATOM 1275 N N . ASN A 1 155 ? 7.015 -3.375 -12.295 1.00 84.81 155 ASN A N 1
ATOM 1276 C CA . ASN A 1 155 ? 5.664 -3.860 -12.602 1.00 84.81 155 ASN A CA 1
ATOM 1277 C C . ASN A 1 155 ? 5.072 -4.727 -11.485 1.00 84.81 155 ASN A C 1
ATOM 1279 O O . ASN A 1 155 ? 3.867 -4.695 -11.234 1.00 84.81 155 ASN A O 1
ATOM 1283 N N . TYR A 1 156 ? 5.913 -5.469 -10.769 1.00 86.56 156 TYR A N 1
ATOM 1284 C CA . TYR A 1 156 ? 5.515 -6.199 -9.571 1.00 86.56 156 TYR A CA 1
ATOM 1285 C C . TYR A 1 156 ? 5.078 -5.236 -8.463 1.00 86.56 156 TYR A C 1
ATOM 1287 O O . TYR A 1 156 ? 3.974 -5.354 -7.932 1.00 86.56 156 TYR A O 1
ATOM 1295 N N . THR A 1 157 ? 5.920 -4.248 -8.149 1.00 89.44 157 THR A N 1
ATOM 1296 C CA . THR A 1 157 ? 5.624 -3.219 -7.142 1.00 89.44 157 THR A CA 1
ATOM 1297 C C . THR A 1 157 ? 4.454 -2.336 -7.562 1.00 89.44 157 THR A C 1
ATOM 1299 O O . THR A 1 157 ? 3.683 -1.926 -6.699 1.00 89.44 157 THR A O 1
ATOM 1302 N N . TYR A 1 158 ? 4.239 -2.126 -8.863 1.00 86.50 158 TYR A N 1
ATOM 1303 C CA . TYR A 1 158 ? 3.041 -1.480 -9.388 1.00 86.50 158 TYR A CA 1
ATOM 1304 C C . TYR A 1 158 ? 1.769 -2.253 -9.018 1.00 86.50 158 TYR A C 1
ATOM 1306 O O . TYR A 1 158 ? 0.895 -1.701 -8.355 1.00 86.50 158 TYR A O 1
ATOM 1314 N N . VAL A 1 159 ? 1.651 -3.533 -9.378 1.00 86.56 159 VAL A N 1
ATOM 1315 C CA . VAL A 1 159 ? 0.419 -4.298 -9.113 1.00 86.56 159 VAL A CA 1
ATOM 1316 C C . VAL A 1 159 ? 0.222 -4.532 -7.614 1.00 86.56 159 VAL A C 1
ATOM 1318 O O . VAL A 1 159 ? -0.827 -4.198 -7.062 1.00 86.56 159 VAL A O 1
ATOM 1321 N N . ILE A 1 160 ? 1.235 -5.074 -6.934 1.00 90.31 160 ILE A N 1
ATOM 1322 C CA . ILE A 1 160 ? 1.138 -5.428 -5.512 1.00 90.31 160 ILE A CA 1
ATOM 1323 C C . ILE A 1 160 ? 1.015 -4.179 -4.638 1.00 90.31 160 ILE A C 1
ATOM 1325 O O . ILE A 1 160 ? 0.225 -4.171 -3.695 1.00 90.31 160 ILE A O 1
ATOM 1329 N N . GLY A 1 161 ? 1.737 -3.108 -4.972 1.00 91.50 161 GLY A N 1
ATOM 1330 C CA . GLY A 1 161 ? 1.674 -1.841 -4.251 1.00 91.50 161 GLY A CA 1
ATOM 1331 C C . GLY A 1 161 ? 0.285 -1.219 -4.286 1.00 91.50 161 GLY A C 1
ATOM 1332 O O . GLY A 1 161 ? -0.226 -0.848 -3.233 1.00 91.50 161 GLY A O 1
ATOM 1333 N N . HIS A 1 162 ? -0.367 -1.167 -5.452 1.00 91.19 162 HIS A N 1
ATOM 1334 C CA . HIS A 1 162 ? -1.717 -0.606 -5.562 1.00 91.19 162 HIS A CA 1
ATOM 1335 C C . HIS A 1 162 ? -2.783 -1.499 -4.904 1.00 91.19 162 HIS A C 1
ATOM 1337 O O . HIS A 1 162 ? -3.676 -0.989 -4.232 1.00 91.19 162 HIS A O 1
ATOM 1343 N N . LEU A 1 163 ? -2.676 -2.830 -5.000 1.00 91.81 163 LEU A N 1
ATOM 1344 C CA . LEU A 1 163 ? -3.592 -3.735 -4.286 1.00 91.81 163 LEU A CA 1
ATOM 1345 C C . LEU A 1 163 ? -3.446 -3.625 -2.759 1.00 91.81 163 LEU A C 1
ATOM 1347 O O . LEU A 1 163 ? -4.447 -3.594 -2.034 1.00 91.81 163 LEU A O 1
ATOM 1351 N N . ALA A 1 164 ? -2.214 -3.516 -2.258 1.00 93.56 164 ALA A N 1
ATOM 1352 C CA . ALA A 1 164 ? -1.953 -3.260 -0.844 1.00 93.56 164 ALA A CA 1
ATOM 1353 C C . ALA A 1 164 ? -2.444 -1.861 -0.428 1.00 93.56 164 ALA A C 1
ATOM 1355 O O . ALA A 1 164 ? -3.011 -1.709 0.654 1.00 93.56 164 ALA A O 1
ATOM 1356 N N . LEU A 1 165 ? -2.306 -0.854 -1.297 1.00 93.69 165 LEU A N 1
ATOM 1357 C CA . LEU A 1 165 ? -2.782 0.508 -1.048 1.00 93.69 165 LEU A CA 1
ATOM 1358 C C . LEU A 1 165 ? -4.315 0.569 -0.952 1.00 93.69 165 LEU A C 1
ATOM 1360 O O . LEU A 1 165 ? -4.872 1.233 -0.080 1.00 93.69 165 LEU A O 1
ATOM 1364 N N . LEU A 1 166 ? -5.022 -0.184 -1.789 1.00 93.44 166 LEU A N 1
ATOM 1365 C CA . LEU A 1 166 ? -6.471 -0.322 -1.670 1.00 93.44 166 LEU A CA 1
ATOM 1366 C C . LEU A 1 166 ? -6.874 -1.082 -0.395 1.00 93.44 166 LEU A C 1
ATOM 1368 O O . LEU A 1 166 ? -7.839 -0.719 0.277 1.00 93.44 166 LEU A O 1
ATOM 1372 N N . SER A 1 167 ? -6.113 -2.112 -0.025 1.00 92.81 167 SER A N 1
ATOM 1373 C CA . SER A 1 167 ? -6.360 -2.879 1.202 1.00 92.81 167 SER A CA 1
ATOM 1374 C C . SER A 1 167 ? -6.224 -2.010 2.456 1.00 92.81 167 SER A C 1
ATOM 1376 O O . SER A 1 167 ? -7.062 -2.093 3.357 1.00 92.81 167 SER A O 1
ATOM 1378 N N . ILE A 1 168 ? -5.217 -1.129 2.506 1.00 93.50 168 ILE A N 1
ATOM 1379 C CA . ILE A 1 168 ? -5.038 -0.210 3.635 1.00 93.50 168 ILE A CA 1
ATOM 1380 C C . ILE A 1 168 ? -6.138 0.861 3.653 1.00 93.50 168 ILE A C 1
ATOM 1382 O O . ILE A 1 168 ? -6.671 1.170 4.714 1.00 93.50 168 ILE A O 1
ATOM 1386 N N . VAL A 1 169 ? -6.596 1.345 2.495 1.00 92.62 169 VAL A N 1
ATOM 1387 C CA . VAL A 1 169 ? -7.774 2.229 2.409 1.00 92.62 169 VAL A CA 1
ATOM 1388 C C . VAL A 1 169 ? -9.003 1.581 3.058 1.00 92.62 169 VAL A C 1
ATOM 1390 O O . VAL A 1 169 ? -9.688 2.224 3.855 1.00 92.62 169 VAL A O 1
ATOM 1393 N N . PHE A 1 170 ? -9.261 0.297 2.791 1.00 92.50 170 PHE A N 1
ATOM 1394 C CA . PHE A 1 170 ? -10.370 -0.430 3.417 1.00 92.50 170 PHE A CA 1
ATOM 1395 C C . PHE A 1 170 ? -10.216 -0.585 4.934 1.00 92.50 170 PHE A C 1
ATOM 1397 O O . PHE A 1 170 ? -11.210 -0.517 5.662 1.00 92.50 170 PHE A O 1
ATOM 1404 N N . VAL A 1 171 ? -8.989 -0.754 5.431 1.00 91.25 171 VAL A N 1
ATOM 1405 C CA . VAL A 1 171 ? -8.683 -0.768 6.871 1.00 91.25 171 VAL A CA 1
ATOM 1406 C C . VAL A 1 171 ? -9.075 0.555 7.526 1.00 91.25 171 VAL A C 1
ATOM 1408 O O . VAL A 1 171 ? -9.822 0.554 8.506 1.00 91.25 171 VAL A O 1
ATOM 1411 N N . TYR A 1 172 ? -8.634 1.680 6.965 1.00 88.75 172 TYR A N 1
ATOM 1412 C CA . TYR A 1 172 ? -8.933 3.005 7.509 1.00 88.75 172 TYR A CA 1
ATOM 1413 C C . TYR A 1 172 ? -10.421 3.352 7.400 1.00 88.75 172 TYR A C 1
ATOM 1415 O O . TYR A 1 172 ? -10.999 3.884 8.348 1.00 88.75 172 TYR A O 1
ATOM 1423 N N . TYR A 1 173 ? -11.079 2.951 6.311 1.00 87.69 173 TYR A N 1
ATOM 1424 C CA . TYR A 1 173 ? -12.532 3.058 6.185 1.00 87.69 173 TYR A CA 1
ATOM 1425 C C . TYR A 1 173 ? -13.263 2.248 7.271 1.00 87.69 173 TYR A C 1
ATOM 1427 O O . TYR A 1 173 ? -14.191 2.744 7.907 1.00 87.69 173 TYR A O 1
ATOM 1435 N N . SER A 1 174 ? -12.804 1.023 7.544 1.00 86.19 174 SER A N 1
ATOM 1436 C CA . SER A 1 174 ? -13.384 0.158 8.580 1.00 86.19 174 SER A CA 1
ATOM 1437 C C . SER A 1 174 ? -13.177 0.714 9.990 1.00 86.19 174 SER A C 1
ATOM 1439 O O . SER A 1 174 ? -14.094 0.635 10.802 1.00 86.19 174 SER A O 1
ATOM 1441 N N . ASN A 1 175 ? -12.008 1.292 10.283 1.00 83.06 175 ASN A N 1
ATOM 1442 C CA . ASN A 1 175 ? -11.745 1.979 11.552 1.00 83.06 175 ASN A CA 1
ATOM 1443 C C . ASN A 1 175 ? -12.665 3.191 11.737 1.00 83.06 175 ASN A C 1
ATOM 1445 O O . ASN A 1 175 ? -13.218 3.377 12.816 1.00 83.06 175 ASN A O 1
ATOM 1449 N N . GLY A 1 176 ? -12.893 3.969 10.675 1.00 79.38 176 GLY A N 1
ATOM 1450 C CA . GLY A 1 176 ? -13.853 5.071 10.698 1.00 79.38 176 GLY A CA 1
ATOM 1451 C C . GLY A 1 176 ? -15.272 4.616 11.056 1.00 79.38 176 GLY A C 1
ATOM 1452 O O . GLY A 1 176 ? -15.938 5.283 11.841 1.00 79.38 176 GLY A O 1
ATOM 1453 N N . LEU A 1 177 ? -15.721 3.462 10.544 1.00 67.69 177 LEU A N 1
ATOM 1454 C CA . LEU A 1 177 ? -17.020 2.878 10.910 1.00 67.69 177 LEU A CA 1
ATOM 1455 C C . LEU A 1 177 ? -17.078 2.442 12.385 1.00 67.69 177 LEU A C 1
ATOM 1457 O O . LEU A 1 177 ? -18.107 2.637 13.028 1.00 67.69 177 LEU A O 1
ATOM 1461 N N . VAL A 1 178 ? -15.990 1.883 12.930 1.00 64.88 178 VAL A N 1
ATOM 1462 C CA . VAL A 1 178 ? -15.902 1.506 14.356 1.00 64.88 178 VAL A CA 1
ATOM 1463 C C . VAL A 1 178 ? -16.030 2.728 15.255 1.00 64.88 178 VAL A C 1
ATOM 1465 O O . VAL A 1 178 ? -16.846 2.714 16.175 1.00 64.88 178 VAL A O 1
ATOM 1468 N N . ASP A 1 179 ? -15.261 3.781 14.962 1.00 71.56 179 ASP A N 1
ATOM 1469 C CA . ASP A 1 179 ? -15.266 5.024 15.739 1.00 71.56 179 ASP A CA 1
ATOM 1470 C C . ASP A 1 179 ? -16.691 5.605 15.824 1.00 71.56 179 ASP A C 1
ATOM 1472 O O . ASP A 1 179 ? -17.113 6.048 16.888 1.00 71.56 179 ASP A O 1
ATOM 1476 N N . GLN A 1 180 ? -17.466 5.557 14.734 1.00 68.75 180 GLN A N 1
ATOM 1477 C CA . GLN A 1 180 ? -18.853 6.047 14.714 1.00 68.75 180 GLN A CA 1
ATOM 1478 C C . GLN A 1 180 ? -19.797 5.195 15.574 1.00 68.75 180 GLN A C 1
ATOM 1480 O O . GLN A 1 180 ? -20.599 5.745 16.323 1.00 68.75 180 GLN A O 1
ATOM 1485 N N . ILE A 1 181 ? -19.697 3.862 15.511 1.00 60.78 181 ILE A N 1
ATOM 1486 C CA . ILE A 1 181 ? -20.551 2.960 16.305 1.00 60.78 181 ILE A CA 1
ATOM 1487 C C . ILE A 1 181 ? -20.276 3.130 17.806 1.00 60.78 181 ILE A C 1
ATOM 1489 O O . ILE A 1 181 ? -21.215 3.167 18.593 1.00 60.78 181 ILE A O 1
ATOM 1493 N N . SER A 1 182 ? -19.009 3.300 18.200 1.00 61.06 182 SER A N 1
ATOM 1494 C CA . SER A 1 182 ? -18.622 3.490 19.607 1.00 61.06 182 SER A CA 1
ATOM 1495 C C . SER A 1 182 ? -19.080 4.809 20.237 1.00 61.06 182 SER A C 1
ATOM 1497 O O . SER A 1 182 ? -19.022 4.945 21.450 1.00 61.06 182 SER A O 1
ATOM 1499 N N . VAL A 1 183 ? -19.499 5.789 19.431 1.00 64.56 183 VAL A N 1
ATOM 1500 C CA . VAL A 1 183 ? -20.034 7.072 19.919 1.00 64.56 183 VAL A CA 1
ATOM 1501 C C . VAL A 1 183 ? -21.554 7.003 20.122 1.00 64.56 183 VAL A C 1
ATOM 1503 O O . VAL A 1 183 ? -22.115 7.838 20.826 1.00 64.56 183 VAL A O 1
ATOM 1506 N N . ILE A 1 184 ? -22.226 6.028 19.500 1.00 57.28 184 ILE A N 1
ATOM 1507 C CA . ILE A 1 184 ? -23.692 5.897 19.498 1.00 57.28 184 ILE A CA 1
ATOM 1508 C C . ILE A 1 184 ? -24.182 4.864 20.534 1.00 57.28 184 ILE A C 1
ATOM 1510 O O . ILE A 1 184 ? -25.337 4.941 20.950 1.00 57.28 184 ILE A O 1
ATOM 1514 N N . GLY A 1 185 ? -23.340 3.905 20.935 1.00 46.12 185 GLY A N 1
ATOM 1515 C CA . GLY A 1 185 ? -23.642 2.889 21.958 1.00 46.12 185 GLY A CA 1
ATOM 1516 C C . GLY A 1 185 ? -23.073 3.232 23.325 1.00 46.12 185 GLY A C 1
ATOM 1517 O O . GLY A 1 185 ? -23.734 2.863 24.319 1.00 46.12 185 GLY A O 1
#

Foldseek 3Di:
DDDCPPDVVCQQLPDDFPAADPPDDPVLVVVLVVVVVLLVVLVVVLVCLLPPDDLVVSVVVLLVLLVVLLVLLVVLVVLVVVSCVVNVPVVVVPCPLLLNVLSVLSNVQNVCVVVVVDDPPVVSVVSSLVSLVVSLVCCSVRPDFPRHDPPYSRVVSSVSSSSSSSSNSSSSVSVVSSVVVVVVD

Secondary structure (DSSP, 8-state):
---TTT-HHHHHT--S--S---TT-HHHHHHHHHHHHHHHHHHHHHHHHHHHS-HHHHHHHHHHHHHHHHHHHHHHHHHHHHHHHHHT--SS--TT-HHHHHHHHHHHHHHHHHTT-----HHHHHHHHHHHHHHHHHHHHS----S--SS-HHHHHHHHHHHHHHHHHHHHHHHHHHHHHHHH-

InterPro domains:
  IPR059250 TMEM164-like [PF14808] (24-172)

pLDDT: mean 81.66, std 11.69, range [44.66, 95.38]